Protein AF-A0A8J8AVB0-F1 (afdb_monomer_lite)

Foldseek 3Di:
DYDDDDDDDDDDDDDDDDDDDDDDDDDDPVVVVVVVVVVVVVVVVVVVVVVVVVVVVVVVVVVVVVVVVVVVVVVVVVVVVVVVVVVVVVVVVVVVVVVCLVQLLSQLVVLVVPDDDDQAWAKDFPAGDSQATEIEITGQDCVSVVVSQVVSCVRRVHGYRYNYQHAAPLCRLVRVLCSVQPDDDDQAWEWAWPDPVLEAEFQGKTKTKIDSLPPFDKWKWKQKSNQWIDTQVVQWAADPVRMIMGMDTHHDDPPDAKIKIKMKIKTKNDDLVVSVVDDGGDGSVRVSVVVVVSCVVVVIRIHIYMDMGIYDD

Radius of gyration: 53.48 Å; chains: 1; bounding box: 188×64×93 Å

pLDDT: mean 80.86, std 20.16, range [29.39, 98.5]

Sequence (313 aa):
AEAAAKQAADEAAAKQAADEAAEQPAAEAAAKQAADEAAAKQAADEAAAKQAAEAAAKQAADDAAAKQAADEAAAKQAAEAAARQAADEAAAKQAAEDAAKADPVARQKSFLAGFVAPECVHIHLLAAKPEGFVLDGFANAPLPLKALAKEWRVQTDAKPDVVARLVNQEQCPVLDFMNHHVTAGAQVVKVILSNQDEVVKSGGTVSGIVEGLQGRFLTLFLVSGGGGATNLQPLVVMGADGSASFSLTVSLAKDAPPAPQLLLALATSERIARLDEVPNGVTAKSLIPFIESQTAVSDSELDTGLGYFRLEN

Secondary structure (DSSP, 8-state):
--------------------------SHHHHHHHHHHHHHHHHHHHHHHHHHHHHHHHHHHHHHHHHHHHHHHHHHHHHHHHHHHHHHHHHHHHHHHHHHHH-HHHHHHHHHHT--PPTTEEEEEEE--TT--EEEEEESSHHHHHHHHHHHHHHHSS--EEEEEEPPGGGHHHHHHHHHS---STT--EEEES-TT-EEETTEEEEEEEE--TTPEEEEEEE-TTSEEEE-GGGEEE-TTS-EEEEEEE-PPTTPPPEEEEEEEEEESS--HHHHTPPTTEEHHHHHHHHHHHHHHHT--EEEEEEEEEEE-

Structure (mmCIF, N/CA/C/O backbone):
data_AF-A0A8J8AVB0-F1
#
_entry.id   AF-A0A8J8AVB0-F1
#
loop_
_atom_site.group_PDB
_atom_site.id
_atom_site.type_symbol
_atom_site.label_atom_id
_atom_site.label_alt_id
_atom_site.label_comp_id
_atom_site.label_asym_id
_atom_site.label_entity_id
_atom_site.label_seq_id
_atom_site.pdbx_PDB_ins_code
_atom_site.Cartn_x
_atom_site.Cartn_y
_atom_site.Cartn_z
_atom_site.occupancy
_atom_site.B_iso_or_equiv
_atom_site.auth_seq_id
_atom_site.auth_comp_id
_atom_site.auth_asym_id
_atom_site.auth_atom_id
_atom_site.pdbx_PDB_model_num
ATOM 1 N N . ALA A 1 1 ? -160.769 -40.551 69.621 1.00 34.69 1 ALA A N 1
ATOM 2 C CA . ALA A 1 1 ? -161.020 -40.356 68.185 1.00 34.69 1 ALA A CA 1
ATOM 3 C C . ALA A 1 1 ? -159.672 -40.437 67.472 1.00 34.69 1 ALA A C 1
ATOM 5 O O . ALA A 1 1 ? -158.756 -39.758 67.914 1.00 34.69 1 ALA A O 1
ATOM 6 N N . GLU A 1 2 ? -159.399 -41.416 66.608 1.00 30.39 2 GLU A N 1
ATOM 7 C CA . GLU A 1 2 ? -160.096 -41.754 65.344 1.00 30.39 2 GLU A CA 1
ATOM 8 C C . GLU A 1 2 ? -159.757 -40.760 64.216 1.00 30.39 2 GLU A C 1
ATOM 10 O O . GLU A 1 2 ? -159.862 -39.560 64.439 1.00 30.39 2 GLU A O 1
ATOM 15 N N . ALA A 1 3 ? -159.356 -41.191 63.011 1.00 31.31 3 ALA A N 1
ATOM 16 C CA . ALA A 1 3 ? -159.147 -42.569 62.527 1.00 31.31 3 ALA A CA 1
ATOM 17 C C . ALA A 1 3 ? -158.097 -42.664 61.388 1.00 31.31 3 ALA A C 1
ATOM 19 O O . ALA A 1 3 ? -157.399 -41.704 61.083 1.00 31.31 3 ALA A O 1
ATOM 20 N N . ALA A 1 4 ? -157.998 -43.877 60.826 1.00 36.50 4 ALA A N 1
ATOM 21 C CA . ALA A 1 4 ? -157.197 -44.377 59.696 1.00 36.50 4 ALA A CA 1
ATOM 22 C C . ALA A 1 4 ? -157.186 -43.484 58.413 1.00 36.50 4 ALA A C 1
ATOM 24 O O . ALA A 1 4 ? -157.938 -42.524 58.323 1.00 36.50 4 ALA A O 1
ATOM 25 N N . ALA A 1 5 ? -156.407 -43.752 57.350 1.00 36.22 5 ALA A N 1
ATOM 26 C CA . ALA A 1 5 ? -155.789 -45.009 56.891 1.00 36.22 5 ALA A CA 1
ATOM 27 C C . ALA A 1 5 ? -154.551 -44.726 55.981 1.00 36.22 5 ALA A C 1
ATOM 29 O O . ALA A 1 5 ? -154.514 -43.701 55.315 1.00 36.22 5 ALA A O 1
ATOM 30 N N . LYS A 1 6 ? -153.454 -45.504 56.037 1.00 37.59 6 LYS A N 1
ATOM 31 C CA . LYS A 1 6 ? -153.159 -46.730 55.245 1.00 37.59 6 LYS A CA 1
ATOM 32 C C . LYS A 1 6 ? -152.428 -46.495 53.894 1.00 37.59 6 LYS A C 1
ATOM 34 O O . LYS A 1 6 ? -153.090 -46.195 52.915 1.00 37.59 6 LYS A O 1
ATOM 39 N N . GLN A 1 7 ? -151.110 -46.789 53.900 1.00 36.47 7 GLN A N 1
ATOM 40 C CA . GLN A 1 7 ? -150.309 -47.619 52.947 1.00 36.47 7 GLN A CA 1
ATOM 41 C C . GLN A 1 7 ? -150.310 -47.301 51.429 1.00 36.47 7 GLN A C 1
ATOM 43 O O . GLN A 1 7 ? -151.329 -46.909 50.885 1.00 36.47 7 GLN A O 1
ATOM 48 N N . ALA A 1 8 ? -149.271 -47.594 50.629 1.00 34.19 8 ALA A N 1
ATOM 49 C CA . ALA A 1 8 ? -147.835 -47.946 50.788 1.00 34.19 8 ALA A CA 1
ATOM 50 C C . ALA A 1 8 ? -147.197 -47.851 49.355 1.00 34.19 8 ALA A C 1
ATOM 52 O O . ALA A 1 8 ? -147.934 -47.559 48.415 1.00 34.19 8 ALA A O 1
ATOM 53 N N . ALA A 1 9 ? -145.904 -48.051 49.061 1.00 29.39 9 ALA A N 1
ATOM 54 C CA . ALA A 1 9 ? -144.784 -48.648 49.797 1.00 29.39 9 ALA A CA 1
ATOM 55 C C . ALA A 1 9 ? -143.417 -48.117 49.281 1.00 29.39 9 ALA A C 1
ATOM 57 O O . ALA A 1 9 ? -143.349 -47.721 48.123 1.00 29.39 9 ALA A O 1
ATOM 58 N N . ASP A 1 10 ? -142.395 -48.158 50.150 1.00 32.62 10 ASP A N 1
ATOM 59 C CA . ASP A 1 10 ? -140.974 -48.547 49.949 1.00 32.62 10 ASP A CA 1
ATOM 60 C C . ASP A 1 10 ? -140.126 -47.982 48.762 1.00 32.62 10 ASP A C 1
ATOM 62 O O . ASP A 1 10 ? -140.595 -47.843 47.640 1.00 32.62 10 ASP A O 1
ATOM 66 N N . GLU A 1 11 ? -138.826 -47.664 48.904 1.00 30.08 11 GLU A N 1
ATOM 67 C CA . GLU A 1 11 ? -137.921 -47.760 50.070 1.00 30.08 11 GLU A CA 1
ATOM 68 C C . GLU A 1 11 ? -136.774 -46.705 50.061 1.00 30.08 11 GLU A C 1
ATOM 70 O O . GLU A 1 11 ? -136.703 -45.816 49.214 1.00 30.08 11 GLU A O 1
ATOM 75 N N . ALA A 1 12 ? -135.890 -46.810 51.059 1.00 34.62 12 ALA A N 1
ATOM 76 C CA . ALA A 1 12 ? -134.674 -46.040 51.359 1.00 34.62 12 ALA A CA 1
ATOM 77 C C . ALA A 1 12 ? -133.628 -45.909 50.212 1.00 34.62 12 ALA A C 1
ATOM 79 O O . ALA A 1 12 ? -133.562 -46.762 49.337 1.00 34.62 12 ALA A O 1
ATOM 80 N N . ALA A 1 13 ? -132.679 -44.950 50.205 1.00 39.50 13 ALA A N 1
ATOM 81 C CA . ALA A 1 13 ? -132.483 -43.702 50.975 1.00 39.50 13 ALA A CA 1
ATOM 82 C C . ALA A 1 13 ? -131.281 -42.879 50.411 1.00 39.50 13 ALA A C 1
ATOM 84 O O . ALA A 1 13 ? -130.606 -43.304 49.482 1.00 39.50 13 ALA A O 1
ATOM 85 N N . ALA A 1 14 ? -130.961 -41.763 51.089 1.00 39.81 14 ALA A N 1
ATOM 86 C CA . ALA A 1 14 ? -129.652 -41.082 51.157 1.00 39.81 14 ALA A CA 1
ATOM 87 C C . ALA A 1 14 ? -129.242 -40.029 50.085 1.00 39.81 14 ALA A C 1
ATOM 89 O O . ALA A 1 14 ? -128.495 -40.304 49.159 1.00 39.81 14 ALA A O 1
ATOM 90 N N . LYS A 1 15 ? -129.511 -38.762 50.455 1.00 44.06 15 LYS A N 1
ATOM 91 C CA . LYS A 1 15 ? -128.517 -37.667 50.612 1.00 44.06 15 LYS A CA 1
ATOM 92 C C . LYS A 1 15 ? -127.963 -36.903 49.374 1.00 44.06 15 LYS A C 1
ATOM 94 O O . LYS A 1 15 ? -127.194 -37.428 48.587 1.00 44.06 15 LYS A O 1
ATOM 99 N N . GLN A 1 16 ? -128.127 -35.572 49.470 1.00 43.00 16 GLN A N 1
ATOM 100 C CA . GLN A 1 16 ? -127.225 -34.480 49.029 1.00 43.00 16 GLN A CA 1
ATOM 101 C C . GLN A 1 16 ? -127.220 -33.942 47.573 1.00 43.00 16 GLN A C 1
ATOM 103 O O . GLN A 1 16 ? -126.924 -34.658 46.630 1.00 43.00 16 GLN A O 1
ATOM 108 N N . ALA A 1 17 ? -127.283 -32.597 47.526 1.00 38.88 17 ALA A N 1
ATOM 109 C CA . ALA A 1 17 ? -126.542 -31.662 46.654 1.00 38.88 17 ALA A CA 1
ATOM 110 C C . ALA A 1 17 ? -127.047 -31.324 45.229 1.00 38.88 17 ALA A C 1
ATOM 112 O O . ALA A 1 17 ? -127.867 -32.030 44.658 1.00 38.88 17 ALA A O 1
ATOM 113 N N . ALA A 1 18 ? -126.440 -30.234 44.718 1.00 37.06 18 ALA A N 1
ATOM 114 C CA . ALA A 1 18 ? -126.284 -29.795 43.320 1.00 37.06 18 ALA A CA 1
ATOM 115 C C . ALA A 1 18 ? -127.358 -28.868 42.680 1.00 37.06 18 ALA A C 1
ATOM 117 O O . ALA A 1 18 ? -128.532 -29.213 42.617 1.00 37.06 18 ALA A O 1
ATOM 118 N N . ASP A 1 19 ? -126.864 -27.712 42.197 1.00 40.31 19 ASP A N 1
ATOM 119 C CA . ASP A 1 19 ? -126.916 -27.220 40.799 1.00 40.31 19 ASP A CA 1
ATOM 120 C C . ASP A 1 19 ? -128.252 -26.809 40.127 1.00 40.31 19 ASP A C 1
ATOM 122 O O . ASP A 1 19 ? -129.322 -27.292 40.479 1.00 40.31 19 ASP A O 1
ATOM 126 N N . GLU A 1 20 ? -128.282 -25.958 39.084 1.00 39.16 20 GLU A N 1
ATOM 127 C CA . GLU A 1 20 ? -127.476 -24.768 38.689 1.00 39.16 20 GLU A CA 1
ATOM 128 C C . GLU A 1 20 ? -128.196 -24.069 37.489 1.00 39.16 20 GLU A C 1
ATOM 130 O O . GLU A 1 20 ? -129.311 -24.462 37.147 1.00 39.16 20 GLU A O 1
ATOM 135 N N . ALA A 1 21 ? -127.523 -23.122 36.802 1.00 38.50 21 ALA A N 1
ATOM 136 C CA . ALA A 1 21 ? -127.768 -22.677 35.413 1.00 38.50 21 ALA A CA 1
ATOM 137 C C . ALA A 1 21 ? -129.101 -21.940 35.101 1.00 38.50 21 ALA A C 1
ATOM 139 O O . ALA A 1 21 ? -130.065 -22.000 35.854 1.00 38.50 21 ALA A O 1
ATOM 140 N N . ALA A 1 22 ? -129.287 -21.248 33.967 1.00 40.97 22 ALA A N 1
ATOM 141 C CA . ALA A 1 22 ? -128.459 -20.370 33.109 1.00 40.97 22 ALA A CA 1
ATOM 142 C C . ALA A 1 22 ? -129.476 -19.608 32.186 1.00 40.97 22 ALA A C 1
ATOM 144 O O . ALA A 1 22 ? -130.676 -19.838 32.311 1.00 40.97 22 ALA A O 1
ATOM 145 N N . GLU A 1 23 ? -129.182 -18.666 31.282 1.00 46.09 23 GLU A N 1
ATOM 146 C CA . GLU A 1 23 ? -127.995 -18.377 30.470 1.00 46.09 23 GLU A CA 1
ATOM 147 C C . GLU A 1 23 ? -128.042 -16.905 29.970 1.00 46.09 23 GLU A C 1
ATOM 149 O O . GLU A 1 23 ? -129.126 -16.436 29.642 1.00 46.09 23 GLU A O 1
ATOM 154 N N . GLN A 1 24 ? -126.871 -16.242 29.876 1.00 42.56 24 GLN A N 1
ATOM 155 C CA . GLN A 1 24 ? -126.342 -15.491 28.702 1.00 42.56 24 GLN A CA 1
ATOM 156 C C . GLN A 1 24 ? -127.192 -14.422 27.940 1.00 42.56 24 GLN A C 1
ATOM 158 O O . GLN A 1 24 ? -128.370 -14.226 28.218 1.00 42.56 24 GLN A O 1
ATOM 163 N N . PRO A 1 25 ? -126.641 -13.713 26.917 1.00 49.00 25 PRO A N 1
ATOM 164 C CA . PRO A 1 25 ? -125.238 -13.471 26.513 1.00 49.00 25 PRO A CA 1
ATOM 165 C C . PRO A 1 25 ? -124.889 -11.957 26.740 1.00 49.00 25 PRO A C 1
ATOM 167 O O . PRO A 1 25 ? -125.486 -11.342 27.615 1.00 49.00 25 PRO A O 1
ATOM 170 N N . ALA A 1 26 ? -123.967 -11.218 26.093 1.00 39.59 26 ALA A N 1
ATOM 171 C CA . ALA A 1 26 ? -122.993 -11.493 25.022 1.00 39.59 26 ALA A CA 1
ATOM 172 C C . ALA A 1 26 ? -121.717 -10.610 25.098 1.00 39.59 26 ALA A C 1
ATOM 174 O O . ALA A 1 26 ? -120.611 -11.120 25.238 1.00 39.59 26 ALA A O 1
ATOM 175 N N . ALA A 1 27 ? -121.856 -9.292 24.887 1.00 39.56 27 ALA A N 1
ATOM 176 C CA . ALA A 1 27 ? -120.908 -8.572 24.021 1.00 39.56 27 ALA A CA 1
ATOM 177 C C . ALA A 1 27 ? -119.749 -7.823 24.708 1.00 39.56 27 ALA A C 1
A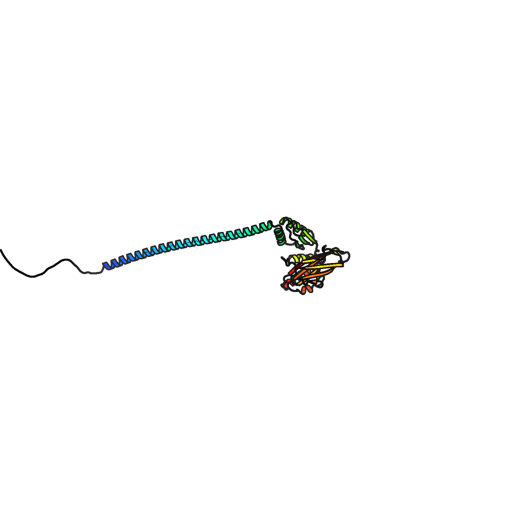TOM 179 O O . ALA A 1 27 ? -118.674 -7.702 24.126 1.00 39.56 27 ALA A O 1
ATOM 180 N N . GLU A 1 28 ? -119.954 -7.276 25.908 1.00 38.41 28 GLU A N 1
ATOM 181 C CA . GLU A 1 28 ? -119.088 -6.195 26.417 1.00 38.41 28 GLU A CA 1
ATOM 182 C C . GLU A 1 28 ? -117.882 -6.689 27.241 1.00 38.41 28 GLU A 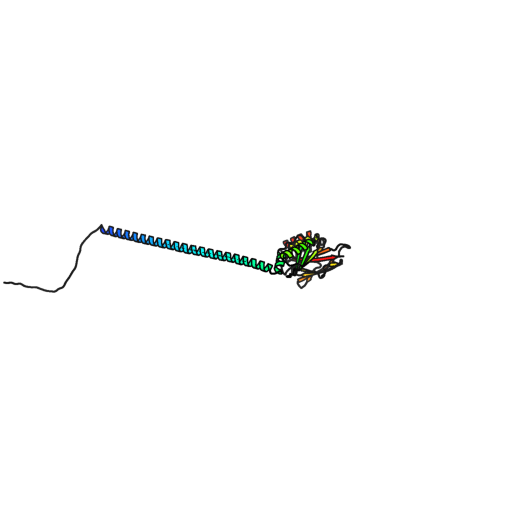C 1
ATOM 184 O O . GLU A 1 28 ? -116.831 -6.049 27.262 1.00 38.41 28 GLU A O 1
ATOM 189 N N . ALA A 1 29 ? -117.983 -7.869 27.863 1.00 41.53 29 ALA A N 1
ATOM 190 C CA . ALA A 1 29 ? -116.909 -8.437 28.686 1.00 41.53 29 ALA A CA 1
ATOM 191 C C . ALA A 1 29 ? -115.710 -8.940 27.856 1.00 41.53 29 ALA A C 1
ATOM 193 O O . ALA A 1 29 ? -114.557 -8.697 28.219 1.00 41.53 29 ALA A O 1
ATOM 194 N N . ALA A 1 30 ? -115.974 -9.594 26.718 1.00 42.69 30 ALA A N 1
ATOM 195 C CA . ALA A 1 30 ? -114.939 -10.188 25.868 1.00 42.69 30 ALA A CA 1
ATOM 196 C C . ALA A 1 30 ? -113.994 -9.135 25.262 1.00 42.69 30 ALA A C 1
ATOM 198 O O . ALA A 1 30 ? -112.783 -9.346 25.205 1.00 42.69 30 ALA A O 1
ATOM 199 N N . ALA A 1 31 ? -114.532 -7.975 24.867 1.00 44.09 31 ALA A N 1
ATOM 200 C CA . ALA A 1 31 ? -113.738 -6.871 24.333 1.00 44.09 31 ALA A CA 1
ATOM 201 C C . ALA A 1 31 ? -112.760 -6.299 25.371 1.00 44.09 31 ALA A C 1
ATOM 203 O O . ALA A 1 31 ? -111.648 -5.908 25.017 1.00 44.09 31 ALA A O 1
ATOM 204 N N . LYS A 1 32 ? -113.151 -6.271 26.654 1.00 44.72 32 LYS A N 1
ATOM 205 C CA . LYS A 1 32 ? -112.319 -5.694 27.710 1.00 44.72 32 LYS A CA 1
ATOM 206 C C . LYS A 1 32 ? -111.203 -6.635 28.166 1.00 44.72 32 LYS A C 1
ATOM 208 O O . LYS A 1 32 ? -110.062 -6.197 28.229 1.00 44.72 32 LYS A O 1
ATOM 213 N N . GLN A 1 33 ? -111.488 -7.922 28.394 1.00 44.19 33 GLN A N 1
ATOM 214 C CA . GLN A 1 33 ? -110.429 -8.883 28.743 1.00 44.19 33 GLN A CA 1
ATOM 215 C C . GLN A 1 33 ? -109.391 -9.043 27.625 1.00 44.19 33 GLN A C 1
ATOM 217 O O . GLN A 1 33 ? -108.200 -9.046 27.919 1.00 44.19 33 GLN A O 1
ATOM 222 N N . ALA A 1 34 ? -109.808 -9.078 26.354 1.00 44.56 34 ALA A N 1
ATOM 223 C CA . ALA A 1 34 ? -108.866 -9.127 25.234 1.00 44.56 34 ALA A CA 1
ATOM 224 C C . ALA A 1 34 ? -107.978 -7.869 25.140 1.00 44.56 34 ALA A C 1
ATOM 226 O O . ALA A 1 34 ? -106.814 -7.971 24.756 1.00 44.56 34 ALA A O 1
ATOM 227 N N . ALA A 1 35 ? -108.500 -6.691 25.506 1.00 44.69 35 ALA A N 1
ATOM 228 C CA . ALA A 1 35 ? -107.731 -5.449 25.535 1.00 44.69 35 ALA A CA 1
ATOM 229 C C . ALA A 1 35 ? -106.763 -5.382 26.730 1.00 44.69 35 ALA A C 1
ATOM 231 O O . ALA A 1 35 ? -105.592 -5.060 26.536 1.00 44.69 35 ALA A O 1
ATOM 232 N N . ASP A 1 36 ? -107.220 -5.724 27.940 1.00 46.25 36 ASP A N 1
ATOM 233 C CA . ASP A 1 36 ? -106.385 -5.727 29.148 1.00 46.25 36 ASP A CA 1
ATOM 234 C C . ASP A 1 36 ? -105.273 -6.798 29.064 1.00 46.25 36 ASP A C 1
ATOM 236 O O . ASP A 1 36 ? -104.133 -6.523 29.436 1.00 46.25 36 ASP A O 1
ATOM 240 N N . GLU A 1 37 ? -105.543 -7.986 28.505 1.00 44.09 37 GLU A N 1
ATOM 241 C CA . GLU A 1 37 ? -104.527 -9.035 28.307 1.00 44.09 37 GLU A CA 1
ATOM 242 C C . GLU A 1 37 ? -103.527 -8.678 27.192 1.00 44.09 37 GLU A C 1
ATOM 244 O O . GLU A 1 37 ? -102.322 -8.883 27.357 1.00 44.09 37 GLU A O 1
ATOM 249 N N . ALA A 1 38 ? -103.978 -8.069 26.087 1.00 45.75 38 ALA A N 1
ATOM 250 C CA . ALA A 1 38 ? -103.080 -7.575 25.040 1.00 45.75 38 ALA A CA 1
ATOM 251 C C . ALA A 1 38 ? -102.189 -6.420 25.532 1.00 45.75 38 ALA A C 1
ATOM 253 O O . ALA A 1 38 ? -100.994 -6.407 25.235 1.00 45.75 38 ALA A O 1
ATOM 254 N N . ALA A 1 39 ? -102.736 -5.487 26.318 1.00 47.41 39 ALA A N 1
ATOM 255 C CA . ALA A 1 39 ? -101.982 -4.387 26.914 1.00 47.41 39 ALA A CA 1
ATOM 256 C C . ALA A 1 39 ? -100.985 -4.883 27.973 1.00 47.41 39 ALA A C 1
ATOM 258 O O . ALA A 1 39 ? -99.829 -4.461 27.968 1.00 47.41 39 ALA A O 1
ATOM 259 N N . ALA A 1 40 ? -101.386 -5.826 28.835 1.00 50.75 40 ALA A N 1
ATOM 260 C CA . ALA A 1 40 ? -100.487 -6.461 29.796 1.00 50.75 40 ALA A CA 1
ATOM 261 C C . ALA A 1 40 ? -99.351 -7.220 29.096 1.00 50.75 40 ALA A C 1
ATOM 263 O O . ALA A 1 40 ? -98.200 -7.134 29.526 1.00 50.75 40 ALA A O 1
ATOM 264 N N . LYS A 1 41 ? -99.646 -7.911 27.987 1.00 49.69 41 LYS A N 1
ATOM 265 C CA . LYS A 1 41 ? -98.629 -8.610 27.200 1.00 49.69 41 LYS A CA 1
ATOM 266 C C . LYS A 1 41 ? -97.685 -7.648 26.478 1.00 49.69 41 LYS A C 1
ATOM 268 O O . LYS A 1 41 ? -96.481 -7.844 26.569 1.00 49.69 41 LYS A O 1
ATOM 273 N N . GLN A 1 42 ? -98.184 -6.581 25.848 1.00 50.38 42 GLN A N 1
ATOM 274 C CA . GLN A 1 42 ? -97.316 -5.552 25.258 1.00 50.38 42 GLN A CA 1
ATOM 275 C C . GLN A 1 42 ? -96.437 -4.868 26.311 1.00 50.38 42 GLN A C 1
ATOM 277 O O . GLN A 1 42 ? -95.249 -4.694 26.065 1.00 50.38 42 GLN A O 1
ATOM 282 N N . ALA A 1 43 ? -96.968 -4.549 27.494 1.00 50.88 43 ALA A N 1
ATOM 283 C CA . ALA A 1 43 ? -96.176 -3.975 28.583 1.00 50.88 43 ALA A CA 1
ATOM 284 C C . ALA A 1 43 ? -95.108 -4.952 29.115 1.00 50.88 43 ALA A C 1
ATOM 286 O O . ALA A 1 43 ? -94.009 -4.525 29.467 1.00 50.88 43 ALA A O 1
ATOM 287 N N . ALA A 1 44 ? -95.398 -6.257 29.148 1.00 50.97 44 ALA A N 1
ATOM 288 C CA . ALA A 1 44 ? -94.431 -7.289 29.518 1.00 50.97 44 ALA A CA 1
ATOM 289 C C . ALA A 1 44 ? -93.350 -7.492 28.442 1.00 50.97 44 ALA A C 1
ATOM 291 O O . ALA A 1 44 ? -92.167 -7.528 28.778 1.00 50.97 44 ALA A O 1
ATOM 292 N N . ASP A 1 45 ? -93.732 -7.567 27.163 1.00 53.19 45 ASP A N 1
ATOM 293 C CA . ASP A 1 45 ? -92.807 -7.696 26.031 1.00 53.19 45 ASP A CA 1
ATOM 294 C C . ASP A 1 45 ? -91.934 -6.431 25.876 1.00 53.19 45 ASP A C 1
ATOM 296 O O . ASP A 1 45 ? -90.734 -6.544 25.630 1.00 53.19 45 ASP A O 1
ATOM 300 N N . GLU A 1 46 ? -92.475 -5.226 26.098 1.00 53.19 46 GLU A N 1
ATOM 301 C CA . GLU A 1 46 ? -91.716 -3.964 26.084 1.00 53.19 46 GLU A CA 1
ATOM 302 C C . GLU A 1 46 ? -90.767 -3.852 27.290 1.00 53.19 46 GLU A C 1
ATOM 304 O O . GLU A 1 46 ? -89.609 -3.460 27.128 1.00 53.19 46 GLU A O 1
ATOM 309 N N . ALA A 1 47 ? -91.195 -4.262 28.490 1.00 53.19 47 ALA A N 1
ATOM 310 C CA . ALA A 1 47 ? -90.319 -4.323 29.662 1.00 53.19 47 ALA A CA 1
ATOM 311 C C . ALA A 1 47 ? -89.189 -5.354 29.487 1.00 53.19 47 ALA A C 1
ATOM 313 O O . ALA A 1 47 ? -88.037 -5.061 29.817 1.00 53.19 47 ALA A O 1
ATOM 314 N N . ALA A 1 48 ? -89.489 -6.529 28.926 1.00 53.72 48 ALA A N 1
ATOM 315 C CA . ALA A 1 48 ? -88.503 -7.562 28.621 1.00 53.72 48 ALA A CA 1
ATOM 316 C C . ALA A 1 48 ? -87.526 -7.110 27.524 1.00 53.72 48 ALA A C 1
ATOM 318 O O . ALA A 1 48 ? -86.316 -7.263 27.685 1.00 53.72 48 ALA A O 1
ATOM 319 N N . ALA A 1 49 ? -88.020 -6.486 26.449 1.00 56.81 49 ALA A N 1
ATOM 320 C CA . ALA A 1 49 ? -87.187 -5.913 25.394 1.00 56.81 49 ALA A CA 1
ATOM 321 C C . ALA A 1 49 ? -86.277 -4.797 25.928 1.00 56.81 49 ALA A C 1
ATOM 323 O O . ALA A 1 49 ? -85.105 -4.733 25.558 1.00 56.81 49 ALA A O 1
ATOM 324 N N . LYS A 1 50 ? -86.775 -3.954 26.840 1.00 56.78 50 LYS A N 1
ATOM 325 C CA . LYS A 1 50 ? -85.985 -2.892 27.471 1.00 56.78 50 LYS A CA 1
ATOM 326 C C . LYS A 1 50 ? -84.898 -3.447 28.394 1.00 56.78 50 LYS A C 1
ATOM 328 O O . LYS A 1 50 ? -83.754 -3.023 28.276 1.00 56.78 50 LYS A O 1
ATOM 333 N N . GLN A 1 51 ? -85.208 -4.441 29.230 1.00 57.53 51 GLN A N 1
ATOM 334 C CA . GLN A 1 51 ? -84.197 -5.115 30.056 1.00 57.53 51 GLN A CA 1
ATOM 335 C C . GLN A 1 51 ? -83.165 -5.874 29.209 1.00 57.53 51 GLN A C 1
ATOM 337 O O . GLN A 1 51 ? -81.977 -5.826 29.517 1.00 57.53 51 GLN A O 1
ATOM 342 N N . ALA A 1 52 ? -83.583 -6.519 28.115 1.00 56.56 52 ALA A N 1
ATOM 343 C CA . ALA A 1 52 ? -82.669 -7.159 27.170 1.00 56.56 52 ALA A CA 1
ATOM 344 C C . ALA A 1 52 ? -81.761 -6.135 26.465 1.00 56.56 52 ALA A C 1
ATOM 346 O O . ALA A 1 52 ? -80.568 -6.388 26.304 1.00 56.56 52 ALA A O 1
ATOM 347 N N . ALA A 1 53 ? -82.292 -4.964 26.099 1.00 57.75 53 ALA A N 1
ATOM 348 C CA . ALA A 1 53 ? -81.519 -3.874 25.511 1.00 57.75 53 ALA A CA 1
ATOM 349 C C . ALA A 1 53 ? -80.526 -3.253 26.509 1.00 57.75 53 ALA A C 1
ATOM 351 O O . ALA A 1 53 ? -79.374 -3.032 26.143 1.00 57.75 53 ALA A O 1
ATOM 352 N N . GLU A 1 54 ? -80.918 -3.019 27.766 1.00 58.25 54 GLU A N 1
ATOM 353 C CA . GLU A 1 54 ? -80.008 -2.528 28.814 1.00 58.25 54 GLU A CA 1
ATOM 354 C C . GLU A 1 54 ? -78.922 -3.560 29.158 1.00 58.25 54 GLU A C 1
ATOM 356 O O . GLU A 1 54 ? -77.755 -3.194 29.300 1.00 58.25 54 GLU A O 1
ATOM 361 N N . ALA A 1 55 ? -79.262 -4.853 29.218 1.00 56.16 55 ALA A N 1
ATOM 362 C CA . ALA A 1 55 ? -78.292 -5.928 29.421 1.00 56.16 55 ALA A CA 1
ATOM 363 C C . ALA A 1 55 ? -77.293 -6.032 28.255 1.00 56.16 55 ALA A C 1
ATOM 365 O O . ALA A 1 55 ? -76.085 -6.068 28.490 1.00 56.16 55 ALA A O 1
ATOM 366 N N . ALA A 1 56 ? -77.773 -6.012 27.007 1.00 57.84 56 ALA A N 1
ATOM 367 C CA . ALA A 1 56 ? -76.924 -6.055 25.818 1.00 57.84 56 ALA A CA 1
ATOM 368 C C . ALA A 1 56 ? -76.042 -4.803 25.684 1.00 57.84 56 ALA A C 1
ATOM 370 O O . ALA A 1 56 ? -74.858 -4.921 25.376 1.00 57.84 56 ALA A O 1
ATOM 371 N N . ALA A 1 57 ? -76.582 -3.611 25.961 1.00 59.25 57 ALA A N 1
ATOM 372 C CA . ALA A 1 57 ? -75.822 -2.363 25.946 1.00 59.25 57 ALA A CA 1
ATOM 373 C C . ALA A 1 57 ? -74.733 -2.344 27.027 1.00 59.25 57 ALA A C 1
ATOM 375 O O . ALA A 1 57 ? -73.610 -1.920 26.755 1.00 59.25 57 ALA A O 1
ATOM 376 N N . LYS A 1 58 ? -75.035 -2.846 28.233 1.00 63.72 58 LYS A N 1
ATOM 377 C CA . LYS A 1 58 ? -74.040 -2.972 29.299 1.00 63.72 58 LYS A CA 1
ATOM 378 C C . LYS A 1 58 ? -72.954 -3.986 28.937 1.00 63.72 58 LYS A C 1
ATOM 380 O O . LYS A 1 58 ? -71.780 -3.655 29.037 1.00 63.72 58 LYS A O 1
ATOM 385 N N . GLN A 1 59 ? -73.324 -5.178 28.471 1.00 61.88 59 GLN A N 1
ATOM 386 C CA . GLN A 1 59 ? -72.349 -6.209 28.114 1.00 61.88 59 GLN A CA 1
ATOM 387 C C . GLN A 1 59 ? -71.452 -5.771 26.944 1.00 61.88 59 GLN A C 1
ATOM 389 O O . GLN A 1 59 ? -70.247 -5.990 26.992 1.00 61.88 59 GLN A O 1
ATOM 394 N N . ALA A 1 60 ? -71.996 -5.059 25.950 1.00 60.47 60 ALA A N 1
ATOM 395 C CA . ALA A 1 60 ? -71.201 -4.462 24.877 1.00 60.47 60 ALA A CA 1
ATOM 396 C C . ALA A 1 60 ? -70.244 -3.358 25.372 1.00 60.47 60 ALA A C 1
ATOM 398 O O . ALA A 1 60 ? -69.160 -3.202 24.813 1.00 60.47 60 ALA A O 1
ATOM 399 N N . ALA A 1 61 ? -70.614 -2.602 26.413 1.00 61.31 61 ALA A N 1
ATOM 400 C CA . ALA A 1 61 ? -69.731 -1.621 27.043 1.00 61.31 61 ALA A CA 1
ATOM 401 C C . ALA A 1 61 ? -68.625 -2.286 27.884 1.00 61.31 61 ALA A C 1
ATOM 403 O O . ALA A 1 61 ? -67.470 -1.869 27.798 1.00 61.31 61 ALA A O 1
ATOM 404 N N . ASP A 1 62 ? -68.957 -3.338 28.639 1.00 66.81 62 ASP A N 1
ATOM 405 C CA . ASP A 1 62 ? -67.999 -4.119 29.431 1.00 66.81 62 ASP A CA 1
ATOM 406 C C . ASP A 1 62 ? -66.985 -4.847 28.512 1.00 66.81 62 ASP A C 1
ATOM 408 O O . ASP A 1 62 ? -65.778 -4.754 28.744 1.00 66.81 62 ASP A O 1
ATOM 412 N N . ASP A 1 63 ? -67.430 -5.474 27.411 1.00 67.00 63 ASP A N 1
ATOM 413 C CA . ASP A 1 63 ? -66.552 -6.094 26.398 1.00 67.00 63 ASP A CA 1
ATOM 414 C C . ASP A 1 63 ? -65.678 -5.057 25.666 1.00 67.00 63 ASP A C 1
ATOM 416 O O . ASP A 1 63 ? -64.494 -5.302 25.411 1.00 67.00 63 ASP A O 1
ATOM 420 N N . ALA A 1 64 ? -66.222 -3.877 25.342 1.00 62.19 64 ALA A N 1
ATOM 421 C CA . ALA A 1 64 ? -65.453 -2.797 24.723 1.00 62.19 64 ALA A CA 1
ATOM 422 C C . ALA A 1 64 ? -64.354 -2.268 25.660 1.00 62.19 64 ALA A C 1
ATOM 424 O O . ALA A 1 64 ? -63.214 -2.095 25.225 1.00 62.19 64 ALA A O 1
ATOM 425 N N . ALA A 1 65 ? -64.665 -2.073 26.945 1.00 64.19 65 ALA A N 1
ATOM 426 C CA . ALA A 1 65 ? -63.695 -1.660 27.956 1.00 64.19 65 ALA A CA 1
ATOM 427 C C . ALA A 1 65 ? -62.620 -2.736 28.193 1.00 64.19 65 ALA A C 1
ATOM 429 O O . ALA A 1 65 ? -61.431 -2.415 28.245 1.00 64.19 65 ALA A O 1
ATOM 430 N N . ALA A 1 66 ? -63.012 -4.013 28.269 1.00 68.56 66 ALA A N 1
ATOM 431 C CA . ALA A 1 66 ? -62.085 -5.134 28.407 1.00 68.56 66 ALA A CA 1
ATOM 432 C C . ALA A 1 66 ? -61.130 -5.240 27.208 1.00 68.56 66 ALA A C 1
ATOM 434 O O . ALA A 1 66 ? -59.923 -5.409 27.394 1.00 68.56 66 ALA A O 1
ATOM 435 N N . LYS A 1 67 ? -61.641 -5.075 25.980 1.00 71.44 67 LYS A N 1
ATOM 436 C CA . LYS A 1 67 ? -60.806 -5.048 24.776 1.00 71.44 67 LYS A CA 1
ATOM 437 C C . LYS A 1 67 ? -59.863 -3.844 24.766 1.00 71.44 67 LYS A C 1
ATOM 439 O O . LYS A 1 67 ? -58.679 -4.020 24.502 1.00 71.44 67 LYS A O 1
ATOM 444 N N . GLN A 1 68 ? -60.352 -2.646 25.082 1.00 67.94 68 GLN A N 1
ATOM 445 C CA . GLN A 1 68 ? -59.529 -1.436 25.073 1.00 67.94 68 GLN A CA 1
ATOM 446 C C . GLN A 1 68 ? -58.386 -1.516 26.100 1.00 67.94 68 GLN A C 1
ATOM 448 O O . GLN A 1 68 ? -57.256 -1.153 25.780 1.00 67.94 68 GLN A O 1
ATOM 453 N N . ALA A 1 69 ? -58.641 -2.086 27.283 1.00 64.75 69 ALA A N 1
ATOM 454 C CA . ALA A 1 69 ? -57.610 -2.369 28.281 1.00 64.75 69 ALA A CA 1
ATOM 455 C C . ALA A 1 69 ? -56.602 -3.445 27.822 1.00 64.75 69 ALA A C 1
ATOM 457 O O . ALA A 1 69 ? -55.417 -3.352 28.144 1.00 64.75 69 ALA A O 1
ATOM 458 N N . ALA A 1 70 ? -57.040 -4.452 27.058 1.00 67.62 70 ALA A N 1
ATOM 459 C CA . ALA A 1 70 ? -56.155 -5.469 26.487 1.00 67.62 70 ALA A CA 1
ATOM 460 C C . ALA A 1 70 ? -55.260 -4.904 25.367 1.00 67.62 70 ALA A C 1
ATOM 462 O O . ALA A 1 70 ? -54.056 -5.163 25.366 1.00 67.62 70 ALA A O 1
ATOM 463 N N . ASP A 1 71 ? -55.821 -4.095 24.463 1.00 73.44 71 ASP A N 1
ATOM 464 C CA . ASP A 1 71 ? -55.080 -3.413 23.395 1.00 73.44 71 ASP A CA 1
ATOM 465 C C . ASP A 1 71 ? -54.060 -2.411 23.985 1.00 73.44 71 ASP A C 1
ATOM 467 O O . ASP A 1 71 ? -52.908 -2.368 23.546 1.00 73.44 71 ASP A O 1
ATOM 471 N N . GLU A 1 72 ? -54.424 -1.661 25.035 1.00 73.00 72 GLU A N 1
ATOM 472 C CA . GLU A 1 72 ? -53.513 -0.745 25.745 1.00 73.00 72 GLU A CA 1
ATOM 473 C C . GLU A 1 72 ? -52.399 -1.494 26.502 1.00 73.00 72 GLU A C 1
ATOM 475 O O . GLU A 1 72 ? -51.229 -1.102 26.440 1.00 73.00 72 GLU A O 1
ATOM 480 N N . ALA A 1 73 ? -52.716 -2.616 27.159 1.00 69.44 73 ALA A N 1
ATOM 481 C CA . ALA A 1 73 ? -51.718 -3.465 27.810 1.00 69.44 73 ALA A CA 1
ATOM 482 C C . ALA A 1 73 ? -50.737 -4.093 26.803 1.00 69.44 73 ALA A C 1
ATOM 484 O O . ALA A 1 73 ? -49.530 -4.122 27.060 1.00 69.44 73 ALA A O 1
ATOM 485 N N . ALA A 1 74 ? -51.227 -4.549 25.646 1.00 72.38 74 ALA A N 1
ATOM 486 C CA . ALA A 1 74 ? -50.397 -5.085 24.570 1.00 72.38 74 ALA A CA 1
ATOM 487 C C . ALA A 1 74 ? -49.490 -4.005 23.957 1.00 72.38 74 ALA A C 1
ATOM 489 O O . ALA A 1 74 ? -48.291 -4.233 23.790 1.00 72.38 74 ALA A O 1
ATOM 490 N N . ALA A 1 75 ? -50.025 -2.807 23.695 1.00 74.19 75 ALA A N 1
ATOM 491 C CA . ALA A 1 75 ? -49.245 -1.667 23.215 1.00 74.19 75 ALA A CA 1
ATOM 492 C C . ALA A 1 75 ? -48.140 -1.267 24.208 1.00 74.19 75 ALA A C 1
ATOM 494 O O . ALA A 1 75 ? -47.005 -1.009 23.802 1.00 74.19 75 ALA A O 1
ATOM 495 N N . LYS A 1 76 ? -48.435 -1.282 25.515 1.00 78.12 76 LYS A N 1
ATOM 496 C CA . LYS A 1 76 ? -47.450 -0.996 26.564 1.00 78.12 76 LYS A CA 1
ATOM 497 C C . LYS A 1 76 ? -46.338 -2.047 26.625 1.00 78.12 76 LYS A C 1
ATOM 499 O O . LYS A 1 76 ? -45.169 -1.671 26.648 1.00 78.12 76 LYS A O 1
ATOM 504 N N . GLN A 1 77 ? -46.673 -3.339 26.578 1.00 74.94 77 GLN A N 1
ATOM 505 C CA . GLN A 1 77 ? -45.668 -4.411 26.541 1.00 74.94 77 GLN A CA 1
ATOM 506 C C . GLN A 1 77 ? -44.802 -4.348 25.276 1.00 74.94 77 GLN A C 1
ATOM 508 O O . GLN A 1 77 ? -43.592 -4.553 25.356 1.00 74.94 77 GLN A O 1
ATOM 513 N N . ALA A 1 78 ? -45.384 -4.013 24.120 1.00 71.88 78 ALA A N 1
ATOM 514 C CA . ALA A 1 78 ? -44.634 -3.822 22.880 1.00 71.88 78 ALA A CA 1
ATOM 515 C C . ALA A 1 78 ? -43.661 -2.631 22.977 1.00 71.88 78 ALA A C 1
ATOM 517 O O . ALA A 1 78 ? -42.514 -2.735 22.542 1.00 71.88 78 ALA A O 1
ATOM 518 N N . ALA A 1 79 ? -44.084 -1.525 23.600 1.00 74.19 79 ALA A N 1
ATOM 519 C CA . ALA A 1 79 ? -43.233 -0.364 23.849 1.00 74.19 79 ALA A CA 1
ATOM 520 C C . ALA A 1 79 ? -42.089 -0.672 24.834 1.00 74.19 79 ALA A C 1
ATOM 522 O O . ALA A 1 79 ? -40.948 -0.296 24.572 1.00 74.19 79 ALA A O 1
ATOM 523 N N . GLU A 1 80 ? -42.356 -1.395 25.928 1.00 81.31 80 GLU A N 1
ATOM 524 C CA . GLU A 1 80 ? -41.322 -1.834 26.878 1.00 81.31 80 GLU A CA 1
ATOM 525 C C . GLU A 1 80 ? -40.332 -2.820 26.233 1.00 81.31 80 GLU A C 1
ATOM 527 O O . GLU A 1 80 ? -39.126 -2.706 26.453 1.00 81.31 80 GLU A O 1
ATOM 532 N N . ALA A 1 81 ? -40.802 -3.740 25.384 1.00 74.88 81 ALA A N 1
ATOM 533 C CA . ALA A 1 81 ? -39.946 -4.664 24.639 1.00 74.88 81 ALA A CA 1
ATOM 534 C C . ALA A 1 81 ? -39.043 -3.940 23.622 1.00 74.88 81 ALA A C 1
ATOM 536 O O . ALA A 1 81 ? -37.842 -4.209 23.574 1.00 74.88 81 ALA A O 1
ATOM 537 N N . ALA A 1 82 ? -39.589 -2.988 22.858 1.00 75.88 82 ALA A N 1
ATOM 538 C CA . ALA A 1 82 ? -38.825 -2.189 21.899 1.00 75.88 82 ALA A CA 1
ATOM 539 C C . ALA A 1 82 ? -37.806 -1.266 22.592 1.00 75.88 82 ALA A C 1
ATOM 541 O O . ALA A 1 82 ? -36.650 -1.197 22.175 1.00 75.88 82 ALA A O 1
ATOM 542 N N . ALA A 1 83 ? -38.200 -0.605 23.687 1.00 77.62 83 ALA A N 1
ATOM 543 C CA . ALA A 1 83 ? -37.296 0.214 24.493 1.00 77.62 83 ALA A CA 1
ATOM 544 C C . ALA A 1 83 ? -36.158 -0.623 25.099 1.00 77.62 83 ALA A C 1
ATOM 546 O O . ALA A 1 83 ? -35.012 -0.176 25.132 1.00 77.62 83 ALA A O 1
ATOM 547 N N . ARG A 1 84 ? -36.455 -1.858 25.526 1.00 82.06 84 ARG A N 1
ATOM 548 C CA . ARG A 1 84 ? -35.451 -2.798 26.026 1.00 82.06 84 ARG A CA 1
ATOM 549 C C . ARG A 1 84 ? -34.501 -3.277 24.930 1.00 82.06 84 ARG A C 1
ATOM 551 O O . ARG A 1 84 ? -33.301 -3.224 25.154 1.00 82.06 84 ARG A O 1
ATOM 558 N N . GLN A 1 85 ? -34.990 -3.651 23.744 1.00 79.56 85 GLN A N 1
ATOM 559 C CA . GLN A 1 85 ? -34.115 -3.992 22.612 1.00 79.56 85 GLN A CA 1
ATOM 560 C C . GLN A 1 85 ? -33.191 -2.831 22.225 1.00 79.56 85 GLN A C 1
ATOM 562 O O . GLN A 1 85 ? -31.999 -3.050 22.031 1.00 79.56 85 GLN A O 1
ATOM 567 N N . ALA A 1 86 ? -33.706 -1.599 22.170 1.00 77.25 86 ALA A N 1
ATOM 568 C CA . ALA A 1 86 ? -32.890 -0.421 21.882 1.00 77.25 86 ALA A CA 1
ATOM 569 C C . ALA A 1 86 ? -31.831 -0.158 22.972 1.00 77.25 86 ALA A C 1
ATOM 571 O O . ALA A 1 86 ? -30.704 0.222 22.654 1.00 77.25 86 ALA A O 1
ATOM 572 N N . ALA A 1 87 ? -32.163 -0.392 24.246 1.00 77.94 87 ALA A N 1
ATOM 573 C CA . ALA A 1 87 ? -31.215 -0.293 25.355 1.00 77.94 87 ALA A CA 1
ATOM 574 C C . ALA A 1 87 ? -30.153 -1.407 25.324 1.00 77.94 87 ALA A C 1
ATOM 576 O O . ALA A 1 87 ? -28.975 -1.119 25.523 1.00 77.94 87 ALA A O 1
ATOM 577 N N . ASP A 1 88 ? -30.544 -2.649 25.027 1.00 81.12 88 ASP A N 1
ATOM 578 C CA . ASP A 1 88 ? -29.640 -3.797 24.910 1.00 81.12 88 ASP A CA 1
ATOM 579 C C . ASP A 1 88 ? -28.693 -3.638 23.694 1.00 81.12 88 ASP A C 1
ATOM 581 O O . ASP A 1 88 ? -27.498 -3.911 23.808 1.00 81.12 88 ASP A O 1
ATOM 585 N N . GLU A 1 89 ? -29.169 -3.118 22.552 1.00 81.75 89 GLU A N 1
ATOM 586 C CA . GLU A 1 89 ? -28.326 -2.815 21.379 1.00 81.75 89 GLU A CA 1
ATOM 587 C C . GLU A 1 89 ? -27.367 -1.638 21.642 1.00 81.75 89 GLU A C 1
ATOM 589 O O . GLU A 1 89 ? -26.188 -1.698 21.281 1.00 81.75 89 GLU A O 1
ATOM 594 N N . ALA A 1 90 ? -27.836 -0.578 22.310 1.00 78.06 90 ALA A N 1
ATOM 595 C CA . ALA A 1 90 ? -26.986 0.540 22.717 1.00 78.06 90 ALA A CA 1
ATOM 596 C C . ALA A 1 90 ? -25.912 0.100 23.727 1.00 78.06 90 ALA A C 1
ATOM 598 O O . ALA A 1 90 ? -24.748 0.476 23.589 1.00 78.06 90 ALA A O 1
ATOM 599 N N . ALA A 1 91 ? -26.270 -0.748 24.697 1.00 76.75 91 ALA A N 1
ATOM 600 C CA . ALA A 1 91 ? -25.329 -1.336 25.644 1.00 76.75 91 ALA A CA 1
ATOM 601 C C . ALA A 1 91 ? -24.316 -2.262 24.952 1.00 76.75 91 ALA A C 1
ATOM 603 O O . ALA A 1 91 ? -23.138 -2.236 25.301 1.00 76.75 91 ALA A O 1
ATOM 604 N N . ALA A 1 92 ? -24.734 -3.031 23.940 1.00 75.38 92 ALA A N 1
ATOM 605 C CA . ALA A 1 92 ? -23.835 -3.859 23.139 1.00 75.38 92 ALA A CA 1
ATOM 606 C C . ALA A 1 92 ? -22.833 -3.019 22.325 1.00 75.38 92 ALA A C 1
ATOM 608 O O . ALA A 1 92 ? -21.650 -3.362 22.293 1.00 75.38 92 ALA A O 1
ATOM 609 N N . LYS A 1 93 ? -23.264 -1.896 21.726 1.00 73.56 93 LYS A N 1
ATOM 610 C CA . LYS A 1 93 ? -22.358 -0.935 21.066 1.00 73.56 93 LYS A CA 1
ATOM 611 C C . LYS A 1 93 ? -21.378 -0.315 22.058 1.00 73.56 93 LYS A C 1
ATOM 613 O O . LYS A 1 93 ? -20.176 -0.446 21.857 1.00 73.56 93 LYS A O 1
ATOM 618 N N . GLN A 1 94 ? -21.873 0.239 23.164 1.00 74.38 94 GLN A N 1
ATOM 619 C CA . GLN A 1 94 ? -21.043 0.834 24.214 1.00 74.38 94 GLN A CA 1
ATOM 620 C C . GLN A 1 94 ? -20.007 -0.168 24.756 1.00 74.38 94 GLN A C 1
ATOM 622 O O . GLN A 1 94 ? -18.831 0.163 24.878 1.00 74.38 94 GLN A O 1
ATOM 627 N N . ALA A 1 95 ? -20.409 -1.418 25.013 1.00 68.94 95 ALA A N 1
ATOM 628 C CA . ALA A 1 95 ? -19.508 -2.477 25.463 1.00 68.94 95 ALA A CA 1
ATOM 629 C C . ALA A 1 95 ? -18.475 -2.877 24.396 1.00 68.94 95 ALA A C 1
ATOM 631 O O . ALA A 1 95 ? -17.327 -3.147 24.744 1.00 68.94 95 ALA A O 1
ATOM 632 N N . ALA A 1 96 ? -18.841 -2.887 23.110 1.00 66.56 96 ALA A N 1
ATOM 633 C CA . ALA A 1 96 ? -17.898 -3.116 22.016 1.00 66.56 96 ALA A CA 1
ATOM 634 C C . ALA A 1 96 ? -16.902 -1.952 21.864 1.00 66.56 96 ALA A C 1
ATOM 636 O O . ALA A 1 96 ? -15.715 -2.190 21.659 1.00 66.56 96 ALA A O 1
ATOM 637 N N . GLU A 1 97 ? -17.348 -0.705 22.028 1.00 66.12 97 GLU A N 1
ATOM 638 C CA . GLU A 1 97 ? -16.492 0.485 22.017 1.00 66.12 97 GLU A CA 1
ATOM 639 C C . GLU A 1 97 ? -15.555 0.534 23.231 1.00 66.12 97 GLU A C 1
ATOM 641 O O . GLU A 1 97 ? -14.385 0.880 23.087 1.00 66.12 97 GLU A O 1
ATOM 646 N N . ASP A 1 98 ? -16.023 0.167 24.425 1.00 66.12 98 ASP A N 1
ATOM 647 C CA . ASP A 1 98 ? -15.195 0.119 25.635 1.00 66.12 98 ASP A CA 1
ATOM 648 C C . ASP A 1 98 ? -14.237 -1.085 25.643 1.00 66.12 98 ASP A C 1
ATOM 650 O O . ASP A 1 98 ? -13.087 -0.944 26.061 1.00 66.12 98 ASP A O 1
ATOM 654 N N . ALA A 1 99 ? -14.631 -2.232 25.079 1.00 60.75 99 ALA A N 1
ATOM 655 C CA . ALA A 1 99 ? -13.714 -3.339 24.802 1.00 60.75 99 ALA A CA 1
ATOM 656 C C . ALA A 1 99 ? -12.666 -2.961 23.739 1.00 60.75 99 ALA A C 1
ATOM 658 O O . ALA A 1 99 ? -11.485 -3.269 23.903 1.00 60.75 99 ALA A O 1
ATOM 659 N N . ALA A 1 100 ? -13.062 -2.228 22.693 1.00 58.53 100 ALA A N 1
ATOM 660 C CA . ALA A 1 100 ? -12.138 -1.702 21.694 1.00 58.53 100 ALA A CA 1
ATOM 661 C C . ALA A 1 100 ? -11.174 -0.664 22.287 1.00 58.53 100 ALA A C 1
ATOM 663 O O . ALA A 1 100 ? -10.025 -0.629 21.867 1.00 58.53 100 ALA A O 1
ATOM 664 N N . LYS A 1 101 ? -11.585 0.139 23.281 1.00 59.84 101 LYS A N 1
ATOM 665 C CA . LYS A 1 101 ? -10.679 1.009 24.061 1.00 59.84 101 LYS A CA 1
ATOM 666 C C . LYS A 1 101 ? -9.724 0.191 24.940 1.00 59.84 101 LYS A C 1
ATOM 668 O O . LYS A 1 101 ? -8.558 0.565 25.073 1.00 59.84 101 LYS A O 1
ATOM 673 N N . ALA A 1 102 ? -10.193 -0.913 25.522 1.00 69.19 102 ALA A N 1
ATOM 674 C CA . ALA A 1 102 ? -9.398 -1.770 26.398 1.00 69.19 102 ALA A CA 1
ATOM 675 C C . ALA A 1 102 ? -8.296 -2.553 25.657 1.00 69.19 102 ALA A C 1
ATOM 677 O O . ALA A 1 102 ? -7.189 -2.654 26.182 1.00 69.19 102 ALA A O 1
ATOM 678 N N . ASP A 1 103 ? -8.553 -3.064 24.447 1.00 88.25 103 ASP A N 1
ATOM 679 C CA . ASP A 1 103 ? -7.547 -3.761 23.629 1.00 88.25 103 ASP A CA 1
ATOM 680 C C . ASP A 1 103 ? -6.675 -2.773 22.808 1.00 88.25 103 ASP A C 1
ATOM 682 O O . ASP A 1 103 ? -7.176 -2.109 21.893 1.00 88.25 103 ASP A O 1
ATOM 686 N N . PRO A 1 104 ? -5.350 -2.682 23.060 1.00 90.62 104 PRO A N 1
ATOM 687 C CA . PRO A 1 104 ? -4.447 -1.843 22.269 1.00 90.62 104 PRO A CA 1
ATOM 688 C C . PRO A 1 104 ? -4.348 -2.254 20.792 1.00 90.62 104 PRO A C 1
ATOM 690 O O . PRO A 1 104 ? -4.034 -1.416 19.945 1.00 90.62 104 PRO A O 1
ATOM 693 N N . VAL A 1 105 ? -4.598 -3.523 20.453 1.00 92.94 105 VAL A N 1
ATOM 694 C CA . VAL A 1 105 ? -4.587 -4.016 19.067 1.00 92.94 105 VAL A CA 1
ATOM 695 C C . VAL A 1 105 ? -5.878 -3.620 18.348 1.00 92.94 105 VAL A C 1
ATOM 697 O O . VAL A 1 105 ? -5.812 -3.203 17.190 1.00 92.94 105 VAL A O 1
ATOM 700 N N . ALA A 1 106 ? -7.032 -3.672 19.019 1.00 91.81 106 ALA A N 1
ATOM 701 C CA . ALA A 1 106 ? -8.296 -3.156 18.494 1.00 91.81 106 ALA A CA 1
ATOM 702 C C . ALA A 1 106 ? -8.216 -1.655 18.179 1.00 91.81 106 ALA A C 1
ATOM 704 O O . ALA A 1 106 ? -8.486 -1.283 17.039 1.00 91.81 106 ALA A O 1
ATOM 705 N N . ARG A 1 107 ? -7.761 -0.800 19.116 1.00 91.69 107 ARG A N 1
ATOM 706 C CA . ARG A 1 107 ? -7.593 0.652 18.857 1.00 91.69 107 ARG A CA 1
ATOM 707 C C . ARG A 1 107 ? -6.757 0.932 17.610 1.00 91.69 107 ARG A C 1
ATOM 709 O O . ARG A 1 107 ? -7.139 1.749 16.778 1.00 91.69 107 ARG A O 1
ATOM 716 N N . GLN A 1 108 ? -5.632 0.237 17.468 1.00 94.44 108 GLN A N 1
ATOM 717 C CA . GLN A 1 108 ? -4.711 0.409 16.343 1.00 94.44 108 GLN A CA 1
ATOM 718 C C . GLN A 1 108 ? -5.278 -0.113 15.009 1.00 94.44 108 GLN A C 1
ATOM 720 O O . GLN A 1 108 ? -5.045 0.497 13.966 1.00 94.44 108 GLN A O 1
ATOM 725 N N . LYS A 1 109 ? -6.085 -1.184 15.024 1.00 93.19 109 LYS A N 1
ATOM 726 C CA . LYS A 1 109 ? -6.851 -1.623 13.843 1.00 93.19 109 LYS A CA 1
ATOM 727 C C . LYS A 1 109 ? -7.933 -0.617 13.454 1.00 93.19 109 LYS A C 1
ATOM 729 O O . LYS A 1 109 ? -8.045 -0.301 12.275 1.00 93.19 109 LYS A O 1
ATOM 734 N N . SER A 1 110 ? -8.685 -0.086 14.419 1.00 92.31 110 SER A N 1
ATOM 735 C CA . SER A 1 110 ? -9.707 0.938 14.168 1.00 92.31 110 SER A CA 1
ATOM 736 C C . SER A 1 110 ? -9.103 2.230 13.614 1.00 92.31 110 SER A C 1
ATOM 738 O O . SER A 1 110 ? -9.688 2.828 12.717 1.00 92.31 110 SER A O 1
ATOM 740 N N . PHE A 1 111 ? -7.909 2.624 14.077 1.00 94.12 111 PHE A N 1
ATOM 741 C CA . PHE A 1 111 ? -7.172 3.754 13.504 1.00 94.12 111 PHE A CA 1
ATOM 742 C C . PHE A 1 111 ? -6.839 3.526 12.023 1.00 94.12 111 PHE A C 1
ATOM 744 O O . PHE A 1 111 ? -7.131 4.388 11.202 1.00 94.12 111 PHE A O 1
ATOM 751 N N . LEU A 1 112 ? -6.282 2.360 11.660 1.00 92.25 112 LEU A N 1
ATOM 752 C CA . LEU A 1 112 ? -6.007 2.025 10.255 1.00 92.25 112 LEU A CA 1
ATOM 753 C C . LEU A 1 112 ? -7.283 1.969 9.405 1.00 92.25 112 LEU A C 1
ATOM 755 O O . LEU A 1 112 ? -7.295 2.504 8.304 1.00 92.25 112 LEU A O 1
ATOM 759 N N . ALA A 1 113 ? -8.358 1.365 9.915 1.00 89.94 113 ALA A N 1
ATOM 760 C CA . ALA A 1 113 ? -9.629 1.255 9.196 1.00 89.94 113 ALA A CA 1
ATOM 761 C C . ALA A 1 113 ? -10.323 2.614 8.968 1.00 89.94 113 ALA A C 1
ATOM 763 O O . ALA A 1 113 ? -11.095 2.753 8.024 1.00 89.94 113 ALA A O 1
ATOM 764 N N . GLY A 1 114 ? -10.051 3.611 9.819 1.00 90.62 114 GLY A N 1
ATOM 765 C CA . GLY A 1 114 ? -10.513 4.993 9.660 1.00 90.62 114 GLY A CA 1
ATOM 766 C C . GLY A 1 114 ? -9.509 5.936 8.984 1.00 90.62 114 GLY A C 1
ATOM 767 O O . GLY A 1 114 ? -9.814 7.119 8.824 1.00 90.62 114 GLY A O 1
ATOM 768 N N . PHE A 1 115 ? -8.312 5.468 8.613 1.00 91.50 115 PHE A N 1
ATOM 769 C CA . PHE A 1 115 ? -7.267 6.326 8.058 1.00 91.50 115 PHE A CA 1
ATOM 770 C C . PHE A 1 115 ? -7.490 6.598 6.565 1.00 91.50 115 PHE A C 1
ATOM 772 O O . PHE A 1 115 ? -7.214 5.760 5.711 1.00 91.50 115 PHE A O 1
ATOM 779 N N . VAL A 1 116 ? -7.924 7.820 6.249 1.00 91.62 116 VAL A N 1
ATOM 780 C CA . VAL A 1 116 ? -7.914 8.340 4.876 1.00 91.62 116 VAL A CA 1
ATOM 781 C C . VAL A 1 116 ? -6.517 8.878 4.565 1.00 91.62 116 VAL A C 1
ATOM 783 O O . VAL A 1 116 ? -6.067 9.855 5.170 1.00 91.62 116 VAL A O 1
ATOM 786 N N . ALA A 1 117 ? -5.829 8.239 3.621 1.00 92.12 117 ALA A N 1
ATOM 787 C CA . ALA A 1 117 ? -4.500 8.651 3.194 1.00 92.12 117 ALA A CA 1
ATOM 788 C C . ALA A 1 117 ? -4.531 9.990 2.421 1.00 92.12 117 ALA A C 1
ATOM 790 O O . ALA A 1 117 ? -5.371 10.163 1.536 1.00 92.12 117 ALA A O 1
ATOM 791 N N . PRO A 1 118 ? -3.622 10.942 2.715 1.00 92.81 118 PRO A N 1
ATOM 792 C CA . PRO A 1 118 ? -3.377 12.096 1.848 1.00 92.81 118 PRO A CA 1
ATOM 793 C C . PRO A 1 118 ? -2.815 11.690 0.475 1.00 92.81 118 PRO A C 1
ATOM 795 O O . PRO A 1 118 ? -2.259 10.601 0.335 1.00 92.81 118 PRO A O 1
ATOM 798 N N . GLU A 1 119 ? -2.879 12.602 -0.505 1.00 91.62 119 GLU A N 1
ATOM 799 C CA . GLU A 1 119 ? -2.224 12.430 -1.815 1.00 91.62 119 GLU A CA 1
ATOM 800 C C . GLU A 1 119 ? -0.763 11.984 -1.659 1.00 91.62 119 GLU A C 1
ATOM 802 O O . GLU A 1 119 ? -0.002 12.559 -0.872 1.00 91.62 119 GLU A O 1
ATOM 807 N N . CYS A 1 120 ? -0.353 10.987 -2.444 1.00 96.50 120 CYS A N 1
ATOM 808 C CA . CYS A 1 120 ? 0.992 10.423 -2.415 1.00 96.50 120 CYS A CA 1
ATOM 809 C C . CYS A 1 120 ? 1.436 9.902 -1.036 1.00 96.50 120 CYS A C 1
ATOM 811 O O . CYS A 1 120 ? 2.613 9.993 -0.681 1.00 96.50 120 CYS A O 1
ATOM 813 N N . VAL A 1 121 ? 0.510 9.343 -0.254 1.00 97.75 121 VAL A N 1
ATOM 814 C CA . VAL A 1 121 ? 0.803 8.580 0.965 1.00 97.75 121 VAL A CA 1
ATOM 815 C C . VAL A 1 121 ? 0.167 7.202 0.847 1.00 97.75 121 VAL A C 1
ATOM 817 O O . VAL A 1 121 ? -1.003 7.100 0.509 1.00 97.75 121 VAL A O 1
ATOM 820 N N . HIS A 1 122 ? 0.897 6.140 1.176 1.00 96.44 122 HIS A N 1
ATOM 821 C CA . HIS A 1 122 ? 0.326 4.799 1.346 1.00 96.44 122 HIS A CA 1
ATOM 822 C C . HIS A 1 122 ? 0.907 4.143 2.602 1.00 96.44 122 HIS A C 1
ATOM 824 O O . HIS A 1 122 ? 2.071 4.372 2.942 1.00 96.44 122 HIS A O 1
ATOM 830 N N . ILE A 1 123 ? 0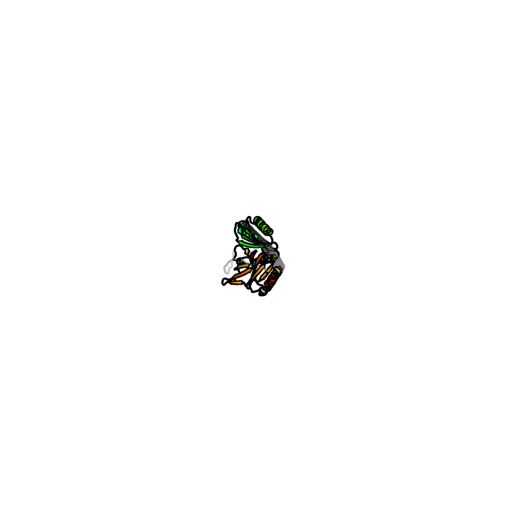.096 3.349 3.305 1.00 95.25 123 ILE A N 1
ATOM 831 C CA . ILE A 1 123 ? 0.461 2.688 4.563 1.00 95.25 123 ILE A CA 1
ATOM 832 C C . ILE A 1 123 ? 0.125 1.201 4.457 1.00 95.25 123 ILE A C 1
ATOM 834 O O . ILE A 1 123 ? -1.030 0.848 4.232 1.00 95.25 123 ILE A O 1
ATOM 838 N N . HIS A 1 124 ? 1.109 0.334 4.688 1.00 91.06 124 HIS A N 1
ATOM 839 C CA . HIS A 1 124 ? 0.928 -1.119 4.688 1.00 91.06 124 HIS A CA 1
ATOM 840 C C . HIS A 1 124 ? 1.322 -1.713 6.050 1.00 91.06 124 HIS A C 1
ATOM 842 O O . HIS A 1 124 ? 2.363 -1.382 6.619 1.00 91.06 124 HIS A O 1
ATOM 848 N N . LEU A 1 125 ? 0.463 -2.570 6.608 1.00 92.44 125 LEU A N 1
ATOM 849 C CA . LEU A 1 125 ? 0.652 -3.178 7.927 1.00 92.44 125 LEU A CA 1
ATOM 850 C C . LEU A 1 125 ? 1.540 -4.426 7.836 1.00 92.44 125 LEU A C 1
ATOM 852 O O . LEU A 1 125 ? 1.077 -5.488 7.427 1.00 92.44 125 LEU A O 1
ATOM 856 N N . LEU A 1 126 ? 2.788 -4.320 8.298 1.00 89.38 126 LEU A N 1
ATOM 857 C CA . LEU A 1 126 ? 3.717 -5.452 8.359 1.00 89.38 126 LEU A CA 1
ATOM 858 C C . LEU A 1 126 ? 3.474 -6.352 9.577 1.00 89.38 126 LEU A C 1
ATOM 860 O O . LEU A 1 126 ? 3.482 -7.576 9.453 1.00 89.38 126 LEU A O 1
ATOM 864 N N . ALA A 1 127 ? 3.263 -5.768 10.762 1.00 91.75 127 ALA A N 1
ATOM 865 C CA . ALA A 1 127 ? 3.007 -6.535 11.982 1.00 91.75 127 ALA A CA 1
ATOM 866 C C . ALA A 1 127 ? 2.144 -5.769 12.992 1.00 91.75 127 ALA A C 1
ATOM 868 O O . ALA A 1 127 ? 2.500 -4.674 13.426 1.00 91.75 127 ALA A O 1
ATOM 869 N N . ALA A 1 128 ? 1.045 -6.382 13.435 1.00 93.00 128 ALA A N 1
ATOM 870 C CA . ALA A 1 128 ? 0.239 -5.876 14.542 1.00 93.00 128 ALA A CA 1
ATOM 871 C C . ALA A 1 128 ? 0.826 -6.326 15.892 1.00 93.00 128 ALA A C 1
ATOM 873 O O . ALA A 1 128 ? 1.021 -7.523 16.105 1.00 93.00 128 ALA A O 1
ATOM 874 N N . LYS A 1 129 ? 1.074 -5.383 16.809 1.00 93.06 129 LYS A N 1
ATOM 875 C CA . LYS A 1 129 ? 1.557 -5.646 18.178 1.00 93.06 129 LYS A CA 1
ATOM 876 C C . LYS A 1 129 ? 0.877 -4.704 19.187 1.00 93.06 129 LYS A C 1
ATOM 878 O O . LYS A 1 129 ? 0.598 -3.561 18.815 1.00 93.06 129 LYS A O 1
ATOM 883 N N . PRO A 1 130 ? 0.617 -5.118 20.441 1.00 90.69 130 PRO A N 1
ATOM 884 C CA . PRO A 1 130 ? -0.040 -4.260 21.434 1.00 90.69 130 PRO A CA 1
ATOM 885 C C . PRO A 1 130 ? 0.688 -2.935 21.707 1.00 90.69 130 PRO A C 1
ATOM 887 O O . PRO A 1 130 ? 0.043 -1.905 21.869 1.00 90.69 130 PRO A O 1
ATOM 890 N N . GLU A 1 131 ? 2.021 -2.945 21.722 1.00 90.12 131 GLU A N 1
ATOM 891 C CA . GLU A 1 131 ? 2.873 -1.789 22.024 1.00 90.12 131 GLU A CA 1
ATOM 892 C C . GLU A 1 131 ? 3.005 -0.772 20.874 1.00 90.12 131 GLU A C 1
ATOM 894 O O . GLU A 1 131 ? 3.366 0.386 21.103 1.00 90.12 131 GLU A O 1
ATOM 899 N N . GLY A 1 132 ? 2.717 -1.199 19.642 1.00 94.19 132 GLY A N 1
ATOM 900 C CA . GLY A 1 132 ? 2.937 -0.413 18.433 1.00 94.19 132 GLY A CA 1
ATOM 901 C C . GLY A 1 132 ? 2.987 -1.278 17.177 1.00 94.19 132 GLY A C 1
ATOM 902 O O . GLY A 1 132 ? 3.759 -2.237 17.106 1.00 94.19 132 GLY A O 1
ATOM 903 N N . PHE A 1 133 ? 2.180 -0.950 16.169 1.00 96.75 133 PHE A N 1
ATOM 904 C CA . PHE A 1 133 ? 2.211 -1.660 14.887 1.00 96.75 133 PHE A CA 1
ATOM 905 C C . PHE A 1 133 ? 3.469 -1.293 14.088 1.00 96.75 133 PHE A C 1
ATOM 907 O O . PHE A 1 133 ? 3.894 -0.137 14.085 1.00 96.75 133 PHE A O 1
ATOM 914 N N . VAL A 1 134 ? 4.035 -2.275 13.385 1.00 96.06 134 VAL A N 1
ATOM 915 C CA . VAL A 1 134 ? 5.088 -2.065 12.384 1.00 96.06 134 VAL A CA 1
ATOM 916 C C . VAL A 1 134 ? 4.412 -1.807 11.045 1.00 96.06 134 VAL A C 1
ATOM 918 O O . VAL A 1 134 ? 3.626 -2.637 10.577 1.00 96.06 134 VAL A O 1
ATOM 921 N N . LEU A 1 135 ? 4.703 -0.654 10.452 1.00 95.56 135 LEU A N 1
ATOM 922 C CA . LEU A 1 135 ? 4.072 -0.136 9.246 1.00 95.56 135 LEU A CA 1
ATOM 923 C C . LEU A 1 135 ? 5.139 0.221 8.214 1.00 95.56 135 LEU A C 1
ATOM 925 O O . LEU A 1 135 ? 6.098 0.923 8.533 1.00 95.56 135 LEU A O 1
ATOM 929 N N . ASP A 1 136 ? 4.920 -0.158 6.963 1.00 94.31 136 ASP A N 1
ATOM 930 C CA . ASP A 1 136 ? 5.565 0.516 5.843 1.00 94.31 136 ASP A CA 1
ATOM 931 C C . ASP A 1 136 ? 4.824 1.819 5.554 1.00 94.31 136 ASP A C 1
ATOM 933 O O . ASP A 1 136 ? 3.604 1.823 5.381 1.00 94.31 136 ASP A O 1
ATOM 937 N N . GLY A 1 137 ? 5.562 2.926 5.504 1.00 96.81 137 GLY A N 1
ATOM 938 C CA . GLY A 1 137 ? 5.040 4.241 5.158 1.00 96.81 137 GLY A CA 1
ATOM 939 C C . GLY A 1 137 ? 5.675 4.755 3.876 1.00 96.81 137 GLY A C 1
ATOM 940 O O . GLY A 1 137 ? 6.842 5.142 3.879 1.00 96.81 137 GLY A O 1
ATOM 941 N N . PHE A 1 138 ? 4.904 4.794 2.795 1.00 98.06 138 PHE A N 1
ATOM 942 C CA . PHE A 1 138 ? 5.325 5.315 1.498 1.00 98.06 138 PHE A CA 1
ATOM 943 C C . PHE A 1 138 ? 4.887 6.775 1.370 1.00 98.06 138 PHE A C 1
ATOM 945 O O . PHE A 1 138 ? 3.717 7.073 1.613 1.00 98.06 138 PHE A O 1
ATOM 952 N N . ALA A 1 139 ? 5.797 7.684 1.006 1.00 98.19 139 ALA A N 1
ATOM 953 C CA . ALA A 1 139 ? 5.453 9.087 0.743 1.00 98.19 139 ALA A CA 1
ATOM 954 C C . ALA A 1 139 ? 6.506 9.822 -0.103 1.00 98.19 139 ALA A C 1
ATOM 956 O O . ALA A 1 139 ? 7.680 9.461 -0.080 1.00 98.19 139 ALA A O 1
ATOM 957 N N . ASN A 1 140 ? 6.128 10.914 -0.776 1.00 97.31 140 ASN A N 1
ATOM 958 C CA . ASN A 1 140 ? 7.090 11.819 -1.435 1.00 97.31 140 ASN A CA 1
ATOM 959 C C . ASN A 1 140 ? 7.949 12.648 -0.450 1.00 97.31 140 ASN A C 1
ATOM 961 O O . ASN A 1 140 ? 8.953 13.246 -0.837 1.00 97.31 140 ASN A O 1
ATOM 965 N N . ALA A 1 141 ? 7.571 12.698 0.831 1.00 96.81 141 ALA A N 1
ATOM 966 C CA . ALA A 1 141 ? 8.267 13.452 1.867 1.00 96.81 141 ALA A CA 1
ATOM 967 C C . ALA A 1 141 ? 8.136 12.782 3.251 1.00 96.81 141 ALA A C 1
ATOM 969 O O . ALA A 1 141 ? 7.132 12.130 3.530 1.00 96.81 141 ALA A O 1
ATOM 970 N N . PRO A 1 142 ? 9.070 13.008 4.198 1.00 96.75 142 PRO A N 1
ATOM 971 C CA . PRO A 1 142 ? 8.949 12.467 5.557 1.00 96.75 142 PRO A CA 1
ATOM 972 C C . PRO A 1 142 ? 7.828 13.083 6.412 1.00 96.75 142 PRO A C 1
ATOM 974 O O . PRO A 1 142 ? 7.582 12.603 7.519 1.00 96.75 142 PRO A O 1
ATOM 977 N N . LEU A 1 143 ? 7.215 14.197 5.989 1.00 96.88 143 LEU A N 1
ATOM 978 C CA . LEU A 1 143 ? 6.308 14.977 6.839 1.00 96.88 143 LEU A CA 1
ATOM 979 C C . LEU A 1 143 ? 4.926 14.320 7.043 1.00 96.88 143 LEU A C 1
ATOM 981 O O . LEU A 1 143 ? 4.522 14.234 8.204 1.00 96.88 143 LEU A O 1
ATOM 985 N N . PRO A 1 144 ? 4.226 13.796 6.012 1.00 96.69 144 PRO A N 1
ATOM 986 C CA . PRO A 1 144 ? 2.949 13.103 6.209 1.00 96.69 144 PRO A CA 1
ATOM 987 C C . PRO A 1 144 ? 3.076 11.863 7.104 1.00 96.69 144 PRO A C 1
ATOM 989 O O . PRO A 1 144 ? 2.268 11.668 8.007 1.00 96.69 144 PRO A O 1
ATOM 992 N N . LEU A 1 145 ? 4.151 11.082 6.947 1.00 97.94 145 LEU A N 1
ATOM 993 C CA . LEU A 1 145 ? 4.418 9.900 7.778 1.00 97.94 145 LEU A CA 1
ATOM 994 C C . LEU A 1 145 ? 4.648 10.269 9.255 1.00 97.94 145 LEU A C 1
ATOM 996 O O . LEU A 1 145 ? 4.167 9.588 10.160 1.00 97.94 145 LEU A O 1
ATOM 1000 N N . LYS A 1 146 ? 5.327 11.396 9.518 1.00 96.94 146 LYS A N 1
ATOM 1001 C CA . LYS A 1 146 ? 5.479 11.955 10.873 1.00 96.94 146 LYS A CA 1
ATOM 1002 C C . LYS A 1 146 ? 4.162 12.495 11.437 1.00 96.94 146 LYS A C 1
ATOM 1004 O O . LYS A 1 146 ? 3.959 12.414 12.647 1.00 96.94 146 LYS A O 1
ATOM 1009 N N . ALA A 1 147 ? 3.276 13.029 10.594 1.00 96.38 147 ALA A N 1
ATOM 1010 C CA . ALA A 1 147 ? 1.941 13.455 11.004 1.00 96.38 147 ALA A CA 1
ATOM 1011 C C . ALA A 1 147 ? 1.069 12.249 11.396 1.00 96.38 147 ALA A C 1
ATOM 1013 O O . ALA A 1 147 ? 0.515 12.252 12.493 1.00 96.38 147 ALA A O 1
ATOM 1014 N N . LEU A 1 148 ? 1.054 11.183 10.585 1.00 97.00 148 LEU A N 1
ATOM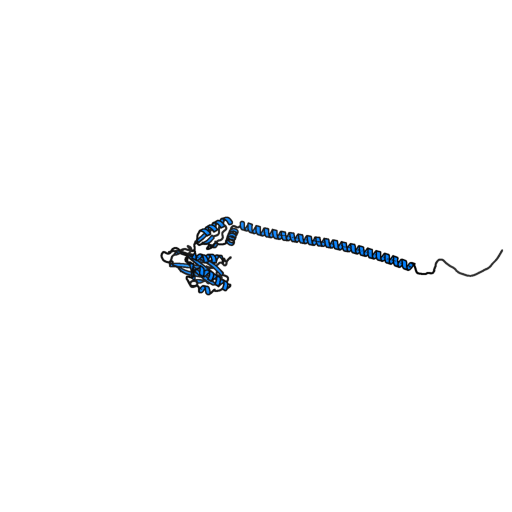 1015 C CA . LEU A 1 148 ? 0.404 9.909 10.920 1.00 97.00 148 LEU A CA 1
ATOM 1016 C C . LEU A 1 148 ? 0.938 9.329 12.235 1.00 97.00 148 LEU A C 1
ATOM 1018 O O . LEU A 1 148 ? 0.154 9.041 13.130 1.00 97.00 148 LEU A O 1
ATOM 1022 N N . ALA A 1 149 ? 2.259 9.222 12.405 1.00 96.88 149 ALA A N 1
ATOM 1023 C CA . ALA A 1 149 ? 2.843 8.658 13.625 1.00 96.88 149 ALA A CA 1
ATOM 1024 C C . ALA A 1 149 ? 2.549 9.493 14.889 1.00 96.88 149 ALA A C 1
ATOM 1026 O O . ALA A 1 149 ? 2.520 8.952 15.996 1.00 96.88 149 ALA A O 1
ATOM 1027 N N . LYS A 1 150 ? 2.318 10.806 14.738 1.00 96.81 150 LYS A N 1
ATOM 1028 C CA . LYS A 1 150 ? 1.848 11.683 15.818 1.00 96.81 150 LYS A CA 1
ATOM 1029 C C . LYS A 1 150 ? 0.372 11.425 16.135 1.00 96.81 150 LYS A C 1
ATOM 1031 O O . LYS A 1 150 ? 0.038 11.248 17.302 1.00 96.81 150 LYS A O 1
ATOM 1036 N N . GLU A 1 151 ? -0.488 11.408 15.121 1.00 95.88 151 GLU A N 1
ATOM 1037 C CA . GLU A 1 151 ? -1.941 11.268 15.282 1.00 95.88 151 GLU A CA 1
ATOM 1038 C C . GLU A 1 151 ? -2.331 9.877 15.805 1.00 95.88 151 GLU A C 1
ATOM 1040 O O . GLU A 1 151 ? -3.110 9.759 16.749 1.00 95.88 151 GLU A O 1
ATOM 1045 N N . TRP A 1 152 ? -1.666 8.831 15.304 1.00 96.50 152 TRP A N 1
ATOM 1046 C CA . TRP A 1 152 ? -1.735 7.464 15.828 1.00 96.50 152 TRP A CA 1
ATOM 1047 C C . TRP A 1 152 ? -1.527 7.428 17.340 1.00 96.50 152 TRP A C 1
ATOM 1049 O O . TRP A 1 152 ? -2.290 6.789 18.065 1.00 96.50 152 TRP A O 1
ATOM 1059 N N . ARG A 1 153 ? -0.510 8.141 17.837 1.00 95.25 153 ARG A N 1
ATOM 1060 C CA . ARG A 1 153 ? -0.210 8.190 19.268 1.00 95.25 153 ARG A CA 1
ATOM 1061 C C . ARG A 1 153 ? -1.283 8.930 20.066 1.00 95.25 153 ARG A C 1
ATOM 1063 O O . ARG A 1 153 ? -1.570 8.521 21.184 1.00 95.25 153 ARG A O 1
ATOM 1070 N N . VAL A 1 154 ? -1.882 9.985 19.513 1.00 94.81 154 VAL A N 1
ATOM 1071 C CA . VAL A 1 154 ? -2.976 10.719 20.175 1.00 94.81 154 VAL A CA 1
ATOM 1072 C C . VAL A 1 154 ? -4.213 9.831 20.343 1.00 94.81 154 VAL A C 1
ATOM 1074 O O . VAL A 1 154 ? -4.832 9.859 21.402 1.00 94.81 154 VAL A O 1
ATOM 1077 N N . GLN A 1 155 ? -4.553 9.018 19.339 1.00 92.94 155 GLN A N 1
ATOM 1078 C CA . GLN A 1 155 ? -5.775 8.204 19.359 1.00 92.94 155 GLN A CA 1
ATOM 1079 C C . GLN A 1 155 ? -5.601 6.818 20.005 1.00 92.94 155 GLN A C 1
ATOM 1081 O O . GLN A 1 155 ? -6.539 6.290 20.603 1.00 92.94 155 GLN A O 1
ATOM 1086 N N . THR A 1 156 ? -4.416 6.207 19.904 1.00 94.06 156 THR A N 1
ATOM 1087 C CA . THR A 1 156 ? -4.184 4.815 20.342 1.00 94.06 156 THR A CA 1
ATOM 1088 C C . THR A 1 156 ? -3.316 4.681 21.594 1.00 94.06 156 THR A C 1
ATOM 1090 O O . THR A 1 156 ? -3.237 3.583 22.138 1.00 94.06 156 THR A O 1
ATOM 1093 N N . ASP A 1 157 ? -2.660 5.755 22.053 1.00 92.19 157 ASP A N 1
ATOM 1094 C CA . ASP A 1 157 ? -1.608 5.787 23.098 1.00 92.19 157 ASP A CA 1
ATOM 1095 C C . ASP A 1 157 ? -0.336 4.949 22.789 1.00 92.19 157 ASP A C 1
ATOM 1097 O O . ASP A 1 157 ? 0.734 5.178 23.356 1.00 92.19 157 ASP A O 1
ATOM 1101 N N . ALA A 1 158 ? -0.399 4.039 21.813 1.00 94.38 158 ALA A N 1
ATOM 1102 C CA . ALA A 1 158 ? 0.739 3.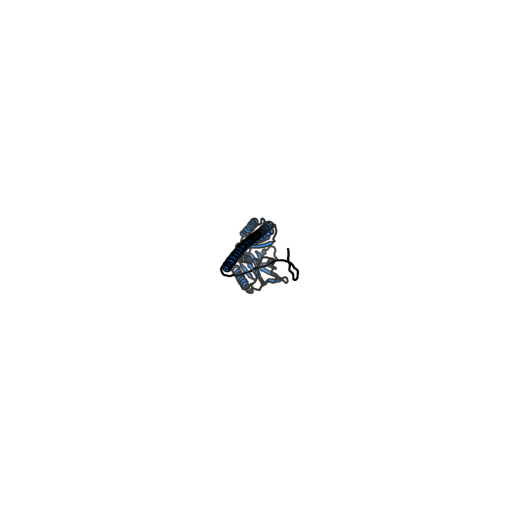303 21.273 1.00 94.38 158 ALA A CA 1
ATOM 1103 C C . ALA A 1 158 ? 1.619 4.184 20.362 1.00 94.38 158 ALA A C 1
ATOM 1105 O O . ALA A 1 158 ? 1.189 5.219 19.844 1.00 94.38 158 ALA A O 1
ATOM 1106 N N . LYS A 1 159 ? 2.863 3.760 20.110 1.00 95.38 159 LYS A N 1
ATOM 1107 C CA . LYS A 1 159 ? 3.747 4.402 19.121 1.00 95.38 159 LYS A CA 1
ATOM 1108 C C . LYS A 1 159 ? 3.974 3.435 17.951 1.00 95.38 159 LYS A C 1
ATOM 1110 O O . LYS A 1 159 ? 4.582 2.393 18.182 1.00 95.38 159 LYS A O 1
ATOM 1115 N N . PRO A 1 160 ? 3.583 3.774 16.711 1.00 96.81 160 PRO A N 1
ATOM 1116 C CA . PRO A 1 160 ? 3.861 2.919 15.568 1.00 96.81 160 PRO A CA 1
ATOM 1117 C C . PRO A 1 160 ? 5.351 2.977 15.211 1.00 96.81 160 PRO A C 1
ATOM 1119 O O . PRO A 1 160 ? 6.031 3.991 15.431 1.00 96.81 160 PRO A O 1
ATOM 1122 N N . ASP A 1 161 ? 5.846 1.893 14.631 1.00 97.44 161 ASP A N 1
ATOM 1123 C CA . ASP A 1 161 ? 7.167 1.814 14.021 1.00 97.44 161 ASP A CA 1
ATOM 1124 C C . ASP A 1 161 ? 7.002 1.946 12.504 1.00 97.44 161 ASP A C 1
ATOM 1126 O O . ASP A 1 161 ? 6.518 1.027 11.848 1.00 97.44 161 ASP A O 1
ATOM 1130 N N . VAL A 1 162 ? 7.299 3.133 11.965 1.00 96.88 162 VAL A N 1
ATOM 1131 C CA . VAL A 1 162 ? 7.004 3.489 10.567 1.00 96.88 162 VAL A CA 1
ATOM 1132 C C . VAL A 1 162 ? 8.287 3.482 9.743 1.00 96.88 162 VAL A C 1
ATOM 1134 O O . VAL A 1 162 ? 9.097 4.410 9.827 1.00 96.88 162 VAL A O 1
ATOM 1137 N N . VAL A 1 163 ? 8.449 2.451 8.917 1.00 94.88 163 VAL A N 1
ATOM 1138 C CA . VAL A 1 163 ? 9.541 2.307 7.950 1.00 94.88 163 VAL A CA 1
ATOM 1139 C C . VAL A 1 163 ? 9.284 3.268 6.788 1.00 94.88 163 VAL A C 1
ATOM 1141 O O . VAL A 1 163 ? 8.400 3.052 5.961 1.00 94.88 163 VAL A O 1
ATOM 1144 N N . ALA A 1 164 ? 10.022 4.380 6.752 1.00 96.12 164 ALA A N 1
ATOM 1145 C CA . ALA A 1 164 ? 9.791 5.462 5.795 1.00 96.12 164 ALA A CA 1
ATOM 1146 C C . ALA A 1 164 ? 10.441 5.183 4.426 1.00 96.12 164 ALA A C 1
ATOM 1148 O O . ALA A 1 164 ? 11.657 5.302 4.259 1.00 96.12 164 ALA A O 1
ATOM 1149 N N . ARG A 1 165 ? 9.606 4.875 3.431 1.00 96.69 165 ARG A N 1
ATOM 1150 C CA . ARG A 1 165 ? 9.966 4.578 2.039 1.00 96.69 165 ARG A CA 1
ATOM 1151 C C . ARG A 1 165 ? 9.676 5.803 1.177 1.00 96.69 165 ARG A C 1
ATOM 1153 O O . ARG A 1 165 ? 8.530 6.072 0.822 1.00 96.69 165 ARG A O 1
ATOM 1160 N N . LEU A 1 166 ? 10.709 6.593 0.890 1.00 97.81 166 LEU A N 1
ATOM 1161 C CA . LEU A 1 166 ? 10.534 7.825 0.122 1.00 97.81 166 LEU A CA 1
ATOM 1162 C C . LEU A 1 166 ? 10.451 7.525 -1.376 1.00 97.81 166 LEU A C 1
ATOM 1164 O O . LEU A 1 166 ? 11.374 6.939 -1.937 1.00 97.81 166 LEU A O 1
ATOM 1168 N N . VAL A 1 167 ? 9.356 7.945 -2.007 1.00 98.25 167 VAL A N 1
ATOM 1169 C CA . VAL A 1 167 ? 9.127 7.849 -3.458 1.00 98.25 167 VAL A CA 1
ATOM 1170 C C . VAL A 1 167 ? 9.320 9.212 -4.127 1.00 98.25 167 VAL A C 1
ATOM 1172 O O . VAL A 1 167 ? 9.354 10.242 -3.456 1.00 98.25 167 VAL A O 1
ATOM 1175 N N . ASN A 1 168 ? 9.416 9.236 -5.454 1.00 97.94 168 ASN A N 1
ATOM 1176 C CA . ASN A 1 168 ? 9.417 10.481 -6.224 1.00 97.94 168 ASN A CA 1
ATOM 1177 C C . ASN A 1 168 ? 7.985 10.913 -6.600 1.00 97.94 168 ASN A C 1
ATOM 1179 O O . ASN A 1 168 ? 7.055 10.104 -6.582 1.00 97.94 168 ASN A O 1
ATOM 1183 N N . GLN A 1 169 ? 7.796 12.181 -6.983 1.00 97.81 169 GLN A N 1
ATOM 1184 C CA . GLN A 1 169 ? 6.471 12.729 -7.319 1.00 97.81 169 GLN A CA 1
ATOM 1185 C C . GLN A 1 169 ? 5.813 11.993 -8.502 1.00 97.81 169 GLN A C 1
ATOM 1187 O O . GLN A 1 169 ? 4.596 11.841 -8.578 1.00 97.81 169 GLN A O 1
ATOM 1192 N N . GLU A 1 170 ? 6.633 11.491 -9.418 1.00 98.06 170 GLU A N 1
ATOM 1193 C CA . GLU A 1 170 ? 6.245 10.750 -10.612 1.00 98.06 170 GLU A CA 1
ATOM 1194 C C . GLU A 1 170 ? 5.731 9.331 -10.295 1.00 98.06 170 GLU A C 1
ATOM 1196 O O . GLU A 1 170 ? 5.099 8.705 -11.147 1.00 98.06 170 GLU A O 1
ATOM 1201 N N . GLN A 1 171 ? 5.972 8.831 -9.076 1.00 98.50 171 GLN A N 1
ATOM 1202 C CA . GLN A 1 171 ? 5.487 7.541 -8.569 1.00 98.50 171 GLN A CA 1
ATOM 1203 C C . GLN A 1 171 ? 4.187 7.658 -7.757 1.00 98.50 171 GLN A C 1
ATOM 1205 O O . GLN A 1 171 ? 3.535 6.639 -7.538 1.00 98.50 171 GLN A O 1
ATOM 1210 N N . CYS A 1 172 ? 3.773 8.867 -7.353 1.00 98.31 172 CYS A N 1
ATOM 1211 C CA . CYS A 1 172 ? 2.569 9.092 -6.542 1.00 98.31 172 CYS A CA 1
ATOM 1212 C C . CYS A 1 172 ? 1.296 8.384 -7.047 1.00 98.31 172 CYS A C 1
ATOM 1214 O O . CYS A 1 172 ? 0.660 7.735 -6.219 1.00 98.31 172 CYS A O 1
ATOM 1216 N N . PRO A 1 173 ? 0.976 8.358 -8.365 1.00 98.12 173 PRO A N 1
ATOM 1217 C CA . PRO A 1 173 ? -0.217 7.667 -8.863 1.00 98.12 173 PRO A CA 1
ATOM 1218 C C . PRO A 1 173 ? -0.285 6.177 -8.503 1.00 98.12 173 PRO A C 1
ATOM 1220 O O . PRO A 1 173 ? -1.374 5.620 -8.436 1.00 98.12 173 PRO A O 1
ATOM 1223 N N . VAL A 1 174 ? 0.859 5.522 -8.257 1.00 98.00 174 VAL A N 1
ATOM 1224 C CA . VAL A 1 174 ? 0.897 4.133 -7.773 1.00 98.00 174 VAL A CA 1
ATOM 1225 C C . VAL A 1 174 ? 0.397 4.050 -6.331 1.00 98.00 174 VAL A C 1
ATOM 1227 O O . VAL A 1 174 ? -0.367 3.150 -6.010 1.00 98.00 174 VAL A O 1
ATOM 1230 N N . LEU A 1 175 ? 0.794 4.986 -5.465 1.00 97.44 175 LEU A N 1
ATOM 1231 C CA . LEU A 1 175 ? 0.355 5.018 -4.066 1.00 97.44 175 LEU A CA 1
ATOM 1232 C C . LEU A 1 175 ? -1.136 5.357 -3.963 1.00 97.44 175 LEU A C 1
ATOM 1234 O O . LEU A 1 175 ? -1.862 4.705 -3.218 1.00 97.44 175 LEU A O 1
ATOM 1238 N N . ASP A 1 176 ? -1.592 6.325 -4.760 1.00 95.19 176 ASP A N 1
ATOM 1239 C CA . ASP A 1 176 ? -2.998 6.730 -4.813 1.00 95.19 176 ASP A CA 1
ATOM 1240 C C . ASP A 1 176 ? -3.889 5.562 -5.299 1.00 95.19 176 ASP A C 1
ATOM 1242 O O . ASP A 1 176 ? -4.928 5.284 -4.706 1.00 95.19 176 ASP A O 1
ATOM 1246 N N . PHE A 1 177 ? -3.434 4.793 -6.297 1.00 95.00 177 PHE A N 1
ATOM 1247 C CA . PHE A 1 177 ? -4.079 3.555 -6.759 1.00 95.00 177 PHE A CA 1
ATOM 1248 C C . PHE A 1 177 ? -4.127 2.450 -5.691 1.00 95.00 177 PHE A C 1
ATOM 1250 O O . PHE A 1 177 ? -5.183 1.858 -5.465 1.00 95.00 177 PHE A O 1
ATOM 1257 N N . MET A 1 178 ? -3.018 2.201 -4.982 1.00 92.75 178 MET A N 1
ATOM 1258 C CA . MET A 1 178 ? -2.976 1.231 -3.875 1.00 92.75 178 MET A CA 1
ATOM 1259 C C . MET A 1 178 ? -3.983 1.576 -2.762 1.00 92.75 178 MET A C 1
ATOM 1261 O O . MET A 1 178 ? -4.498 0.674 -2.107 1.00 92.75 178 MET A O 1
ATOM 1265 N N . ASN A 1 179 ? -4.302 2.861 -2.558 1.00 91.50 179 ASN A N 1
ATOM 1266 C CA . ASN A 1 179 ? -5.315 3.302 -1.591 1.00 91.50 179 ASN A CA 1
ATOM 1267 C C . ASN A 1 179 ? -6.764 3.058 -2.055 1.00 91.50 179 ASN A C 1
ATOM 1269 O O . ASN A 1 179 ? -7.653 2.948 -1.214 1.00 91.50 179 ASN A O 1
ATOM 1273 N N . HIS A 1 180 ? -7.019 2.956 -3.363 1.00 89.12 180 HIS A N 1
ATOM 1274 C CA . HIS A 1 180 ? -8.335 2.583 -3.899 1.00 89.12 180 HIS A CA 1
ATOM 1275 C C . HIS A 1 180 ? -8.553 1.060 -3.930 1.00 89.12 180 HIS A C 1
ATOM 1277 O O . HIS A 1 180 ? -9.694 0.605 -3.870 1.00 89.12 180 HIS A O 1
ATOM 1283 N N . HIS A 1 181 ? -7.474 0.270 -3.966 1.00 84.81 181 HIS A N 1
ATOM 1284 C CA . HIS A 1 181 ? -7.498 -1.196 -4.061 1.00 84.81 181 HIS A CA 1
ATOM 1285 C C . HIS A 1 181 ? -6.933 -1.893 -2.806 1.00 84.81 181 HIS A C 1
ATOM 1287 O O . HIS A 1 181 ? -6.135 -2.829 -2.896 1.00 84.81 181 HIS A O 1
ATOM 1293 N N . VAL A 1 182 ? -7.354 -1.436 -1.619 1.00 71.06 182 VAL A N 1
ATOM 1294 C CA . VAL A 1 182 ? -6.941 -2.005 -0.323 1.00 71.06 182 VAL A CA 1
ATOM 1295 C C . VAL A 1 182 ? -7.668 -3.327 -0.049 1.00 71.06 182 VAL A C 1
ATOM 1297 O O . VAL A 1 182 ? -8.749 -3.360 0.542 1.00 71.06 182 VAL A O 1
ATOM 1300 N N . THR A 1 183 ? -7.048 -4.441 -0.435 1.00 64.38 183 THR A N 1
ATOM 1301 C CA . THR A 1 183 ? -7.505 -5.791 -0.079 1.00 64.38 183 THR A CA 1
ATOM 1302 C C . THR A 1 183 ? -7.443 -6.009 1.436 1.00 64.38 183 THR A C 1
ATOM 1304 O O . THR A 1 183 ? -6.368 -6.002 2.037 1.00 64.38 183 THR A O 1
ATOM 1307 N N . ALA A 1 184 ? -8.584 -6.278 2.071 1.00 56.59 184 ALA A N 1
ATOM 1308 C CA . ALA A 1 184 ? -8.648 -6.603 3.495 1.00 56.59 184 ALA A CA 1
ATOM 1309 C C . ALA A 1 184 ? -8.741 -8.122 3.727 1.00 56.59 184 ALA A C 1
ATOM 1311 O O . ALA A 1 184 ? -9.753 -8.741 3.410 1.00 56.59 184 ALA A O 1
ATOM 1312 N N . GLY A 1 185 ? -7.720 -8.733 4.343 1.00 57.03 185 GLY A N 1
ATOM 1313 C CA . GLY A 1 185 ? -7.799 -10.121 4.817 1.00 57.03 185 GLY A CA 1
ATOM 1314 C C . GLY A 1 185 ? -6.504 -10.921 4.675 1.00 57.03 185 GLY A C 1
ATOM 1315 O O . GLY A 1 185 ? -5.407 -10.372 4.671 1.00 57.03 185 GLY A O 1
ATOM 1316 N N . ALA A 1 186 ? -6.637 -12.245 4.569 1.00 49.16 186 ALA A N 1
ATOM 1317 C CA . ALA A 1 186 ? -5.508 -13.176 4.452 1.00 49.16 186 ALA A CA 1
ATOM 1318 C C . ALA A 1 186 ? -5.019 -13.397 3.003 1.00 49.16 186 ALA A C 1
ATOM 1320 O O . ALA A 1 186 ? -4.108 -14.193 2.785 1.00 49.16 186 ALA A O 1
ATOM 1321 N N . GLN A 1 187 ? -5.633 -12.730 2.018 1.00 62.53 187 GLN A N 1
ATOM 1322 C CA . GLN A 1 187 ? -5.402 -12.950 0.580 1.00 62.53 187 GLN A CA 1
ATOM 1323 C C . GLN A 1 187 ? -4.525 -11.867 -0.081 1.00 62.53 187 GLN A C 1
ATOM 1325 O O . GLN A 1 187 ? -4.260 -11.949 -1.276 1.00 62.53 187 GLN A O 1
ATOM 1330 N N . VAL A 1 188 ? -4.040 -10.895 0.705 1.00 81.25 188 VAL A N 1
ATOM 1331 C CA . VAL A 1 188 ? -3.185 -9.781 0.253 1.00 81.25 188 VAL A CA 1
ATOM 1332 C C . VAL A 1 188 ? -1.977 -10.284 -0.540 1.00 81.25 188 VAL A C 1
ATOM 1334 O O . VAL A 1 188 ? -1.219 -11.135 -0.064 1.00 81.25 188 VAL A O 1
ATOM 1337 N N . VAL A 1 189 ? -1.776 -9.703 -1.724 1.00 92.06 189 VAL A N 1
ATOM 1338 C CA . VAL A 1 189 ? -0.621 -9.964 -2.588 1.00 92.06 189 VAL A CA 1
ATOM 1339 C C . VAL A 1 189 ? 0.620 -9.314 -1.980 1.00 92.06 189 VAL A C 1
ATOM 1341 O O . VAL A 1 189 ? 0.643 -8.114 -1.716 1.00 92.06 189 VAL A O 1
ATOM 1344 N N . LYS A 1 190 ? 1.677 -10.097 -1.762 1.00 92.81 190 LYS A N 1
ATOM 1345 C CA . LYS A 1 190 ? 2.912 -9.627 -1.114 1.00 92.81 190 LYS A CA 1
ATOM 1346 C C . LYS A 1 190 ? 4.085 -9.728 -2.066 1.00 92.81 190 LYS A C 1
ATOM 1348 O O . LYS A 1 190 ? 4.340 -10.807 -2.585 1.00 92.81 190 LYS A O 1
ATOM 1353 N N . VAL A 1 191 ? 4.828 -8.637 -2.238 1.00 95.06 191 VAL A N 1
ATOM 1354 C CA . VAL A 1 191 ? 6.079 -8.615 -3.006 1.00 95.06 191 VAL A CA 1
ATOM 1355 C C . VAL A 1 191 ? 7.251 -8.648 -2.026 1.00 95.06 191 VAL A C 1
ATOM 1357 O O . VAL A 1 191 ? 7.542 -7.656 -1.364 1.00 95.06 191 VAL A O 1
ATOM 1360 N N . ILE A 1 192 ? 7.913 -9.797 -1.917 1.00 94.19 192 ILE A N 1
ATOM 1361 C CA . ILE A 1 192 ? 8.990 -10.055 -0.956 1.00 94.19 192 ILE A CA 1
ATOM 1362 C C . ILE A 1 192 ? 10.327 -10.045 -1.698 1.00 94.19 192 ILE A C 1
ATOM 1364 O O . ILE A 1 192 ? 10.573 -10.888 -2.561 1.00 94.19 192 ILE A O 1
ATOM 1368 N N . LEU A 1 193 ? 11.210 -9.101 -1.368 1.00 95.31 193 LEU A N 1
ATOM 1369 C CA . LEU A 1 193 ? 12.556 -9.036 -1.942 1.00 95.31 193 LEU A CA 1
ATOM 1370 C C . LEU A 1 193 ? 13.517 -10.001 -1.241 1.00 95.31 193 LEU A C 1
ATOM 1372 O O . LEU A 1 193 ? 13.490 -10.159 -0.023 1.00 95.31 193 LEU A O 1
ATOM 1376 N N . SER A 1 194 ? 14.427 -10.605 -2.008 1.00 93.44 194 SER A N 1
ATOM 1377 C CA . SER A 1 194 ? 15.520 -11.409 -1.443 1.00 93.44 194 SER A CA 1
ATOM 1378 C C . SER A 1 194 ? 16.550 -10.537 -0.708 1.00 93.44 194 SER A C 1
ATOM 1380 O O . SER A 1 194 ? 17.140 -10.971 0.281 1.00 93.44 194 SER A O 1
ATOM 1382 N N . ASN A 1 195 ? 16.761 -9.302 -1.176 1.00 86.81 195 ASN A N 1
ATOM 1383 C CA . ASN A 1 195 ? 17.669 -8.335 -0.558 1.00 86.81 195 ASN A CA 1
ATOM 1384 C C . ASN A 1 195 ? 17.021 -7.684 0.675 1.00 86.81 195 ASN A C 1
ATOM 1386 O O . ASN A 1 195 ? 15.994 -7.024 0.543 1.00 86.81 195 ASN A O 1
ATOM 1390 N N . GLN A 1 196 ? 17.640 -7.852 1.846 1.00 77.19 196 GLN A N 1
ATOM 1391 C CA . GLN A 1 196 ? 17.097 -7.406 3.136 1.00 77.19 196 GLN A CA 1
ATOM 1392 C C . GLN A 1 196 ? 17.300 -5.906 3.405 1.00 77.19 196 GLN A C 1
ATOM 1394 O O . GLN A 1 196 ? 16.480 -5.298 4.083 1.00 77.19 196 GLN A O 1
ATOM 1399 N N . ASP A 1 197 ? 18.365 -5.302 2.865 1.00 83.31 197 ASP A N 1
ATOM 1400 C CA . ASP A 1 197 ? 18.715 -3.896 3.134 1.00 83.31 197 ASP A CA 1
ATOM 1401 C C . ASP A 1 197 ? 17.968 -2.903 2.222 1.00 83.31 197 ASP A C 1
ATOM 1403 O O . ASP A 1 197 ? 18.149 -1.691 2.336 1.00 83.31 197 ASP A O 1
ATOM 1407 N N . GLU A 1 198 ? 17.179 -3.410 1.266 1.00 89.75 198 GLU A N 1
ATOM 1408 C CA . GLU A 1 198 ? 16.399 -2.662 0.262 1.00 89.75 198 GLU A CA 1
ATOM 1409 C C . GLU A 1 198 ? 17.196 -1.690 -0.631 1.00 89.75 198 GLU A C 1
ATOM 1411 O O . GLU A 1 198 ? 16.631 -1.029 -1.504 1.00 89.75 198 GLU A O 1
ATOM 1416 N N . VAL A 1 199 ? 18.515 -1.613 -0.462 1.00 94.31 199 VAL A N 1
ATOM 1417 C CA . VAL A 1 199 ? 19.433 -0.821 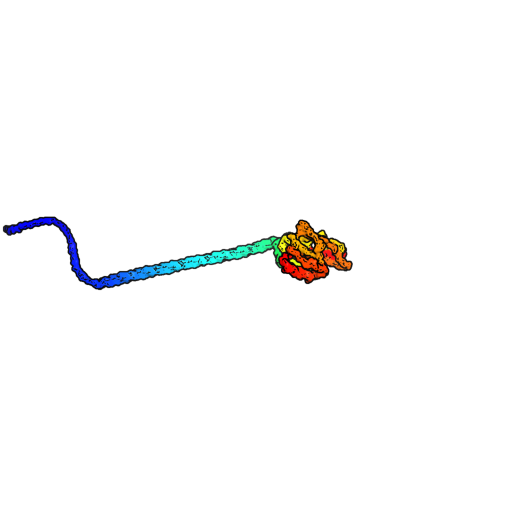-1.281 1.00 94.31 199 VAL A CA 1
ATOM 1418 C C . VAL A 1 199 ? 20.129 -1.732 -2.281 1.00 94.31 199 VAL A C 1
ATOM 1420 O O . VAL A 1 199 ? 20.723 -2.747 -1.920 1.00 94.31 199 VAL A O 1
ATOM 1423 N N . VAL A 1 200 ? 20.066 -1.360 -3.555 1.00 95.19 200 VAL A N 1
ATOM 1424 C CA . VAL A 1 200 ? 20.595 -2.135 -4.680 1.00 95.19 200 VAL A CA 1
ATOM 1425 C C . VAL A 1 200 ? 21.592 -1.267 -5.437 1.00 95.19 200 VAL A C 1
ATOM 1427 O O . VAL A 1 200 ? 21.266 -0.152 -5.846 1.00 95.19 200 VAL A O 1
ATOM 1430 N N . LYS A 1 201 ? 22.814 -1.766 -5.640 1.00 94.88 201 LYS A N 1
ATOM 1431 C CA . LYS A 1 201 ? 23.816 -1.051 -6.440 1.00 94.88 201 LYS A CA 1
ATOM 1432 C C . LYS A 1 201 ? 23.558 -1.190 -7.940 1.00 94.88 201 LYS A C 1
ATOM 1434 O O . LYS A 1 201 ? 23.053 -2.209 -8.398 1.00 94.88 201 LYS A O 1
ATOM 1439 N N . SER A 1 202 ? 23.905 -0.149 -8.689 1.00 93.75 202 SER A N 1
ATOM 1440 C CA . SER A 1 202 ? 23.761 -0.035 -10.141 1.00 93.75 202 SER A CA 1
ATOM 1441 C C . SER A 1 202 ? 24.471 -1.189 -10.862 1.00 93.75 202 SER A C 1
ATOM 1443 O O . SER A 1 202 ? 25.636 -1.474 -10.588 1.00 93.75 202 SER A O 1
ATOM 1445 N N . GLY A 1 203 ? 23.763 -1.887 -11.755 1.00 93.50 203 GLY A N 1
ATOM 1446 C CA . GLY A 1 203 ? 24.214 -3.141 -12.372 1.00 93.50 203 GLY A CA 1
ATOM 1447 C C . GLY A 1 203 ? 23.986 -4.386 -11.503 1.00 93.50 203 GLY A C 1
ATOM 1448 O O . GLY A 1 203 ? 24.314 -5.495 -11.920 1.00 93.50 203 GLY A O 1
ATOM 1449 N N . GLY A 1 204 ? 23.423 -4.224 -10.305 1.00 93.44 204 GLY A N 1
ATOM 1450 C CA . GLY A 1 204 ? 23.031 -5.305 -9.411 1.00 93.44 204 GLY A CA 1
ATOM 1451 C C . GLY A 1 204 ? 21.763 -6.024 -9.870 1.00 93.44 204 GLY A C 1
ATOM 1452 O O . GLY A 1 204 ? 20.959 -5.507 -10.650 1.00 93.44 204 GLY A O 1
ATOM 1453 N N . THR A 1 205 ? 21.584 -7.242 -9.360 1.00 94.69 205 THR A N 1
ATOM 1454 C CA . THR A 1 205 ? 20.381 -8.049 -9.596 1.00 94.69 205 THR A CA 1
ATOM 1455 C C . THR A 1 205 ? 19.413 -7.899 -8.430 1.00 94.69 205 THR A C 1
ATOM 1457 O O . THR A 1 205 ? 19.809 -8.009 -7.271 1.00 94.69 205 THR A O 1
ATOM 1460 N N . VAL A 1 206 ? 18.141 -7.682 -8.748 1.00 95.69 206 VAL A N 1
ATOM 1461 C CA . VAL A 1 206 ? 17.017 -7.708 -7.814 1.00 95.69 206 VAL A CA 1
ATOM 1462 C C . VAL A 1 206 ? 16.225 -8.973 -8.077 1.00 95.69 206 VAL A C 1
ATOM 1464 O O . VAL A 1 206 ? 15.806 -9.227 -9.205 1.00 95.69 206 VAL A O 1
ATOM 1467 N N . SER A 1 207 ? 16.016 -9.761 -7.032 1.00 96.69 207 SER A N 1
ATOM 1468 C CA . SER A 1 207 ? 15.151 -10.934 -7.055 1.00 96.69 207 SER A CA 1
ATOM 1469 C C . SER A 1 207 ? 14.141 -10.874 -5.922 1.00 96.69 207 SER A C 1
ATOM 1471 O O . SER A 1 207 ? 14.369 -10.223 -4.895 1.00 96.69 207 SER A O 1
ATOM 1473 N N . GLY A 1 208 ? 13.032 -11.576 -6.105 1.00 96.88 208 GLY A N 1
ATOM 1474 C CA . GLY A 1 208 ? 11.984 -11.676 -5.106 1.00 96.88 208 GLY A CA 1
ATOM 1475 C C . GLY A 1 208 ? 10.937 -12.722 -5.456 1.00 96.88 208 GLY A C 1
ATOM 1476 O O . GLY A 1 208 ? 11.017 -13.398 -6.486 1.00 96.88 208 GLY A O 1
ATOM 1477 N N . ILE A 1 209 ? 9.963 -12.843 -4.563 1.00 97.00 209 ILE A N 1
ATOM 1478 C CA . ILE A 1 209 ? 8.810 -13.734 -4.667 1.00 97.00 209 ILE A CA 1
ATOM 1479 C C . ILE A 1 209 ? 7.546 -12.891 -4.486 1.00 97.00 209 ILE A C 1
ATOM 1481 O O . ILE A 1 209 ? 7.508 -11.980 -3.658 1.00 97.00 209 ILE A O 1
ATOM 1485 N N . VAL A 1 210 ? 6.516 -13.194 -5.267 1.00 97.00 210 VAL A N 1
ATOM 1486 C CA . VAL A 1 210 ? 5.160 -12.684 -5.108 1.00 97.00 210 VAL A CA 1
ATOM 1487 C C . VAL A 1 210 ? 4.291 -13.799 -4.527 1.00 97.00 210 VAL A C 1
ATOM 1489 O O . VAL A 1 210 ? 4.110 -14.849 -5.145 1.00 97.00 210 VAL A O 1
ATOM 1492 N N . GLU A 1 211 ? 3.771 -13.569 -3.326 1.00 94.62 211 GLU A N 1
ATOM 1493 C CA . GLU A 1 211 ? 2.858 -14.466 -2.609 1.00 94.62 211 GLU A CA 1
ATOM 1494 C C . GLU A 1 211 ? 1.419 -13.919 -2.628 1.00 94.62 211 GLU A C 1
ATOM 1496 O O . GLU A 1 211 ? 1.178 -12.779 -3.024 1.00 94.62 211 GLU A O 1
ATOM 1501 N N . GLY A 1 212 ? 0.443 -14.723 -2.187 1.00 91.38 212 GLY A N 1
ATOM 1502 C CA . GLY A 1 212 ? -0.973 -14.318 -2.115 1.00 91.38 212 GLY A CA 1
ATOM 1503 C C . GLY A 1 212 ? -1.756 -14.455 -3.430 1.00 91.38 212 GLY A C 1
ATOM 1504 O O . GLY A 1 212 ? -2.943 -14.142 -3.480 1.00 91.38 212 GLY A O 1
ATOM 1505 N N . LEU A 1 213 ? -1.134 -14.977 -4.493 1.00 91.81 213 LEU A N 1
ATOM 1506 C CA . LEU A 1 213 ? -1.775 -15.120 -5.806 1.00 91.81 213 LEU A CA 1
ATOM 1507 C C . LEU A 1 213 ? -2.962 -16.096 -5.783 1.00 91.81 213 LEU A C 1
ATOM 1509 O O . LEU A 1 213 ? -3.995 -15.806 -6.375 1.00 91.81 213 LEU A O 1
ATOM 1513 N N . GLN A 1 214 ? -2.845 -17.225 -5.074 1.00 87.06 214 GLN A N 1
ATOM 1514 C CA . GLN A 1 214 ? -3.929 -18.212 -4.891 1.00 87.06 214 GLN A CA 1
ATOM 1515 C C . GLN A 1 214 ? -4.522 -18.737 -6.219 1.00 87.06 214 GLN A C 1
ATOM 1517 O O . GLN A 1 214 ? -5.719 -18.980 -6.332 1.00 87.06 214 GLN A O 1
ATOM 1522 N N . GLY A 1 215 ? -3.670 -18.908 -7.238 1.00 87.25 215 GLY A N 1
ATOM 1523 C CA . GLY A 1 215 ? -4.061 -19.367 -8.579 1.00 87.25 215 GLY A CA 1
ATOM 1524 C C . GLY A 1 215 ? -4.489 -18.257 -9.549 1.00 87.25 215 GLY A C 1
ATOM 1525 O O . GLY A 1 215 ? -4.710 -18.545 -10.722 1.00 87.25 215 GLY A O 1
ATOM 1526 N N . ARG A 1 216 ? -4.564 -17.000 -9.092 1.00 91.12 216 ARG A N 1
ATOM 1527 C CA . ARG A 1 216 ? -4.849 -15.823 -9.929 1.00 91.12 216 ARG A CA 1
ATOM 1528 C C . ARG A 1 216 ? -3.691 -15.479 -10.864 1.00 91.12 216 ARG A C 1
ATOM 1530 O O . ARG A 1 216 ? -2.528 -15.771 -10.579 1.00 91.12 216 ARG A O 1
ATOM 1537 N N . PHE A 1 217 ? -4.010 -14.789 -11.954 1.00 92.56 217 PHE A N 1
ATOM 1538 C CA . PHE A 1 217 ? -3.029 -14.271 -12.898 1.00 92.56 217 PHE A CA 1
ATOM 1539 C C . PHE A 1 217 ? -2.313 -13.056 -12.305 1.00 92.56 217 PHE A C 1
ATOM 1541 O O . PHE A 1 217 ? -2.937 -12.028 -12.036 1.00 92.56 217 PHE A O 1
ATOM 1548 N N . LEU A 1 218 ? -0.996 -13.175 -12.129 1.00 95.31 218 LEU A N 1
ATOM 1549 C CA . LEU A 1 218 ? -0.115 -12.056 -11.808 1.00 95.31 218 LEU A CA 1
ATOM 1550 C C . LEU A 1 218 ? 0.214 -11.266 -13.081 1.00 95.31 218 LEU A C 1
ATOM 1552 O O . LEU A 1 218 ? 0.573 -11.862 -14.093 1.00 95.31 218 LEU A O 1
ATOM 1556 N N . THR A 1 219 ? 0.175 -9.937 -13.000 1.00 96.12 219 THR A N 1
ATOM 1557 C CA . THR A 1 219 ? 0.985 -9.030 -13.829 1.00 96.12 219 THR A CA 1
ATOM 1558 C C . THR A 1 219 ? 1.889 -8.213 -12.908 1.00 96.12 219 THR A C 1
ATOM 1560 O O . THR A 1 219 ? 1.425 -7.717 -11.881 1.00 96.12 219 THR A O 1
ATOM 1563 N N . LEU A 1 220 ? 3.170 -8.059 -13.252 1.00 97.94 220 LEU A N 1
ATOM 1564 C CA . LEU A 1 220 ? 4.149 -7.341 -12.429 1.00 97.94 220 LEU A CA 1
ATOM 1565 C C . LEU A 1 220 ? 4.793 -6.182 -13.207 1.00 97.94 220 LEU A C 1
ATOM 1567 O O . LEU A 1 220 ? 5.352 -6.388 -14.283 1.00 97.94 220 LEU A O 1
ATOM 1571 N N . PHE A 1 221 ? 4.776 -4.976 -12.637 1.00 98.38 221 PHE A N 1
ATOM 1572 C CA . PHE A 1 221 ? 5.424 -3.785 -13.197 1.00 98.38 221 PHE A CA 1
ATOM 1573 C C . PHE A 1 221 ? 6.517 -3.238 -12.273 1.00 98.38 221 PHE A C 1
ATOM 1575 O O . PHE A 1 221 ? 6.307 -3.088 -11.072 1.00 98.38 221 PHE A O 1
ATOM 1582 N N . LEU A 1 222 ? 7.659 -2.848 -12.846 1.00 98.44 222 LEU A N 1
ATOM 1583 C CA . LEU A 1 222 ? 8.663 -2.006 -12.189 1.00 98.44 222 LEU A CA 1
ATOM 1584 C C . LEU A 1 222 ? 8.394 -0.542 -12.539 1.00 98.44 222 LEU A C 1
ATOM 1586 O O . LEU A 1 222 ? 8.514 -0.171 -13.704 1.00 98.44 222 LEU A O 1
ATOM 1590 N N . VAL A 1 223 ? 8.083 0.298 -11.552 1.00 98.50 223 VAL A N 1
ATOM 1591 C CA . VAL A 1 223 ? 7.898 1.746 -11.722 1.00 98.50 223 VAL A CA 1
ATOM 1592 C C . VAL A 1 223 ? 9.104 2.484 -11.149 1.00 98.50 223 VAL A C 1
ATOM 1594 O O . VAL A 1 223 ? 9.299 2.576 -9.934 1.00 98.50 223 VAL A O 1
ATOM 1597 N N . SER A 1 224 ? 9.922 3.024 -12.048 1.00 97.31 224 SER A N 1
ATOM 1598 C CA . SER A 1 224 ? 11.148 3.746 -11.703 1.00 97.31 224 SER A CA 1
ATOM 1599 C C . SER A 1 224 ? 10.887 5.085 -11.006 1.00 97.31 224 SER A C 1
ATOM 1601 O O . SER A 1 224 ? 9.798 5.648 -11.099 1.00 97.31 224 SER A O 1
ATOM 1603 N N . GLY A 1 225 ? 11.918 5.651 -10.372 1.00 96.31 225 GLY A N 1
ATOM 1604 C CA . GLY A 1 225 ? 11.874 6.994 -9.775 1.00 96.31 225 GLY A CA 1
ATOM 1605 C C . GLY A 1 225 ? 11.571 8.137 -10.758 1.00 96.31 225 GLY A C 1
ATOM 1606 O O . GLY A 1 225 ? 11.279 9.241 -10.320 1.00 96.31 225 GLY A O 1
ATOM 1607 N N . GLY A 1 226 ? 11.607 7.903 -12.074 1.00 96.31 226 GLY A N 1
ATOM 1608 C CA . GLY A 1 226 ? 11.097 8.848 -13.081 1.00 96.31 226 GLY A CA 1
ATOM 1609 C C . GLY A 1 226 ? 9.623 8.626 -13.447 1.00 96.31 226 GLY A C 1
ATOM 1610 O O . GLY A 1 226 ? 9.160 9.145 -14.458 1.00 96.31 226 GLY A O 1
ATOM 1611 N N . GLY A 1 227 ? 8.909 7.766 -12.715 1.00 97.50 227 GLY A N 1
ATOM 1612 C CA . GLY A 1 227 ? 7.547 7.314 -13.012 1.00 97.50 227 GLY A CA 1
ATOM 1613 C C . GLY A 1 227 ? 7.423 6.401 -14.234 1.00 97.50 227 GLY A C 1
ATOM 1614 O O . GLY A 1 227 ? 6.337 5.889 -14.482 1.00 97.50 227 GLY A O 1
ATOM 1615 N N . GLY A 1 228 ? 8.490 6.182 -15.008 1.00 97.88 228 GLY A N 1
ATOM 1616 C CA . GLY A 1 228 ? 8.486 5.269 -16.151 1.00 97.88 228 GLY A CA 1
ATOM 1617 C C . GLY A 1 228 ? 8.361 3.817 -15.691 1.00 97.88 228 GLY A C 1
ATOM 1618 O O . GLY A 1 228 ? 9.178 3.356 -14.886 1.00 97.88 228 GLY A O 1
ATOM 1619 N N . ALA A 1 229 ? 7.349 3.118 -16.200 1.00 98.19 229 ALA A N 1
ATOM 1620 C CA . ALA A 1 229 ? 7.023 1.739 -15.873 1.00 98.19 229 ALA A CA 1
ATOM 1621 C C . ALA A 1 229 ? 7.581 0.749 -16.909 1.00 98.19 229 ALA A C 1
ATOM 1623 O O . ALA A 1 229 ? 7.644 1.040 -18.102 1.00 98.19 229 ALA A O 1
ATOM 1624 N N . THR A 1 230 ? 7.979 -0.434 -16.451 1.00 97.69 230 THR A N 1
ATOM 1625 C CA . THR A 1 230 ? 8.490 -1.548 -17.263 1.00 97.69 230 THR A CA 1
ATOM 1626 C C . THR A 1 230 ? 7.694 -2.800 -16.918 1.00 97.69 230 THR A C 1
ATOM 1628 O O . THR A 1 230 ? 7.578 -3.131 -15.737 1.00 97.69 230 THR A O 1
ATOM 1631 N N . ASN A 1 231 ? 7.149 -3.493 -17.918 1.00 96.19 231 ASN A N 1
ATOM 1632 C CA . ASN A 1 231 ? 6.460 -4.763 -17.702 1.00 96.19 231 ASN A CA 1
ATOM 1633 C C . ASN A 1 231 ? 7.502 -5.863 -17.417 1.00 96.19 231 ASN A C 1
ATOM 1635 O O . ASN A 1 231 ? 8.400 -6.102 -18.226 1.00 96.19 231 ASN A O 1
ATOM 1639 N N . LEU A 1 232 ? 7.401 -6.507 -16.251 1.00 96.69 232 LEU A N 1
ATOM 1640 C CA . LEU A 1 232 ? 8.309 -7.566 -15.809 1.00 96.69 232 LEU A CA 1
ATOM 1641 C C . LEU A 1 232 ? 7.812 -8.978 -16.132 1.00 96.69 232 LEU A C 1
ATOM 1643 O O . LEU A 1 232 ? 8.545 -9.924 -15.865 1.00 96.69 232 LEU A O 1
ATOM 1647 N N . GLN A 1 233 ? 6.624 -9.151 -16.717 1.00 92.38 233 GLN A N 1
ATOM 1648 C CA . GLN A 1 233 ? 6.040 -10.465 -17.009 1.00 92.38 233 GLN A CA 1
ATOM 1649 C C . GLN A 1 233 ? 6.985 -11.442 -17.747 1.00 92.38 233 GLN A C 1
ATOM 1651 O O . GLN A 1 233 ? 6.999 -12.616 -17.380 1.00 92.38 233 GLN A O 1
ATOM 1656 N N . PRO A 1 234 ? 7.851 -11.017 -18.699 1.00 93.31 234 PRO A N 1
ATOM 1657 C CA . PRO A 1 234 ? 8.842 -11.907 -19.323 1.00 93.31 234 PRO A CA 1
ATOM 1658 C C . PRO A 1 234 ? 9.939 -12.442 -18.380 1.00 93.31 234 PRO A C 1
ATOM 1660 O O . PRO A 1 234 ? 10.717 -13.303 -18.783 1.00 93.31 234 PRO A O 1
ATOM 1663 N N . LEU A 1 235 ? 10.034 -11.910 -17.157 1.00 96.19 235 LEU A N 1
ATOM 1664 C CA . LEU A 1 235 ? 10.998 -12.266 -16.108 1.00 96.19 235 LEU A CA 1
ATOM 1665 C C . LEU A 1 235 ? 10.330 -12.947 -14.896 1.00 96.19 235 LEU A C 1
ATOM 1667 O O . LEU A 1 235 ? 11.010 -13.236 -13.909 1.00 96.19 235 LEU A O 1
ATOM 1671 N N . VAL A 1 236 ? 9.013 -13.179 -14.951 1.00 96.62 236 VAL A N 1
ATOM 1672 C CA . VAL A 1 236 ? 8.228 -13.846 -13.903 1.00 96.62 236 VAL A CA 1
ATOM 1673 C C . VAL A 1 236 ? 8.164 -15.351 -14.177 1.00 96.62 236 VAL A C 1
ATOM 1675 O O . VAL A 1 236 ? 7.840 -15.786 -15.282 1.00 96.62 236 VAL A O 1
ATOM 1678 N N . VAL A 1 237 ? 8.435 -16.161 -13.154 1.00 96.56 237 VAL A N 1
ATOM 1679 C CA . VAL A 1 237 ? 8.370 -17.628 -13.197 1.00 96.56 237 VAL A CA 1
ATOM 1680 C C . VAL A 1 237 ? 7.432 -18.123 -12.099 1.00 96.56 237 VAL A C 1
ATOM 1682 O O . VAL A 1 237 ? 7.742 -18.006 -10.912 1.00 96.56 237 VAL A O 1
ATOM 1685 N N . MET A 1 238 ? 6.291 -18.690 -12.498 1.00 94.81 238 MET A N 1
ATOM 1686 C CA . MET A 1 238 ? 5.300 -19.264 -11.580 1.00 94.81 238 MET A CA 1
ATOM 1687 C C . MET A 1 238 ? 5.861 -20.489 -10.842 1.00 94.81 238 MET A C 1
ATOM 1689 O O . MET A 1 238 ? 6.420 -21.396 -11.462 1.00 94.81 238 MET A O 1
ATOM 1693 N N . GLY A 1 239 ? 5.682 -20.525 -9.522 1.00 91.62 239 GLY A N 1
ATOM 1694 C CA . GLY A 1 239 ? 6.026 -21.653 -8.663 1.00 91.62 239 GLY A CA 1
ATOM 1695 C C . GLY A 1 239 ? 4.927 -22.718 -8.627 1.00 91.62 239 GLY A C 1
ATOM 1696 O O . GLY A 1 239 ? 3.741 -22.429 -8.785 1.00 91.62 239 GLY A O 1
ATOM 1697 N N . ALA A 1 240 ? 5.315 -23.972 -8.377 1.00 90.06 240 ALA A N 1
ATOM 1698 C CA . ALA A 1 240 ? 4.372 -25.086 -8.200 1.00 90.06 240 ALA A CA 1
ATOM 1699 C C . ALA A 1 240 ? 3.561 -25.004 -6.885 1.00 90.06 240 ALA A C 1
ATOM 1701 O O . ALA A 1 240 ? 2.601 -25.746 -6.700 1.00 90.06 240 ALA A O 1
ATOM 1702 N N . ASP A 1 241 ? 3.949 -24.101 -5.986 1.00 88.25 241 ASP A N 1
ATOM 1703 C CA . ASP A 1 241 ? 3.261 -23.723 -4.749 1.00 88.25 241 ASP A CA 1
ATOM 1704 C C . ASP A 1 241 ? 2.211 -22.609 -4.947 1.00 88.25 241 ASP A C 1
ATOM 1706 O O . ASP A 1 241 ? 1.510 -22.246 -4.004 1.00 88.25 241 ASP A O 1
ATOM 1710 N N . GLY A 1 242 ? 2.085 -22.062 -6.163 1.00 89.25 242 GLY A N 1
ATOM 1711 C CA . GLY A 1 242 ? 1.203 -20.932 -6.461 1.00 89.25 242 GLY A CA 1
ATOM 1712 C C . GLY A 1 242 ? 1.789 -19.559 -6.109 1.00 89.25 242 GLY A C 1
ATOM 1713 O O . GLY A 1 242 ? 1.064 -18.566 -6.182 1.00 89.25 242 GLY A O 1
ATOM 1714 N N . SER A 1 243 ? 3.073 -19.482 -5.749 1.00 94.62 243 SER A N 1
ATOM 1715 C CA . SER A 1 243 ? 3.840 -18.232 -5.746 1.00 94.62 243 SER A CA 1
ATOM 1716 C C . SER A 1 243 ? 4.303 -17.865 -7.165 1.00 94.62 243 SER A C 1
ATOM 1718 O O . SER A 1 243 ? 4.124 -18.630 -8.117 1.00 94.62 243 SER A O 1
ATOM 1720 N N . ALA A 1 244 ? 4.936 -16.705 -7.326 1.00 97.06 244 ALA A N 1
ATOM 1721 C CA . ALA A 1 244 ? 5.698 -16.384 -8.529 1.00 97.06 244 ALA A CA 1
ATOM 1722 C C . ALA A 1 244 ? 7.041 -15.747 -8.167 1.00 97.06 244 ALA A C 1
ATOM 1724 O O . ALA A 1 244 ? 7.091 -14.803 -7.388 1.00 97.06 244 ALA A O 1
ATOM 1725 N N . SER A 1 245 ? 8.136 -16.228 -8.742 1.00 97.50 245 SER A N 1
ATOM 1726 C CA . SER A 1 245 ? 9.470 -15.645 -8.556 1.00 97.50 245 SER A CA 1
ATOM 1727 C C . SER A 1 245 ? 9.822 -14.693 -9.699 1.00 97.50 245 SER A C 1
ATOM 1729 O O . SER A 1 245 ? 9.328 -14.852 -10.815 1.00 97.50 245 SER A O 1
ATOM 1731 N N . PHE A 1 246 ? 10.680 -13.707 -9.442 1.00 97.75 246 PHE A N 1
ATOM 1732 C CA . PHE A 1 246 ? 11.226 -12.824 -10.476 1.00 97.75 246 PHE A CA 1
ATOM 1733 C C . PHE A 1 246 ? 12.706 -12.521 -10.225 1.00 97.75 246 PHE A C 1
ATOM 1735 O O . PHE A 1 246 ? 13.183 -12.544 -9.087 1.00 97.75 246 PHE A O 1
ATOM 1742 N N . SER A 1 247 ? 13.437 -12.210 -11.297 1.00 97.38 247 SER A N 1
ATOM 1743 C CA . SER A 1 247 ? 14.831 -11.763 -11.234 1.00 97.38 247 SER A CA 1
ATOM 1744 C C . SER A 1 247 ? 15.133 -10.798 -12.380 1.00 97.38 247 SER A C 1
ATOM 1746 O O . SER A 1 247 ? 14.796 -11.073 -13.530 1.00 97.38 247 SER A O 1
ATOM 1748 N N . LEU A 1 248 ? 15.742 -9.652 -12.071 1.00 95.56 248 LEU A N 1
ATOM 1749 C CA . LEU A 1 248 ? 16.028 -8.587 -13.034 1.00 95.56 248 LEU A CA 1
ATOM 1750 C C . LEU A 1 248 ? 17.315 -7.836 -12.669 1.00 95.56 248 LEU A C 1
ATOM 1752 O O . LEU A 1 248 ? 17.598 -7.609 -11.495 1.00 95.56 248 LEU A O 1
ATOM 1756 N N . THR A 1 249 ? 18.084 -7.405 -13.667 1.00 95.00 249 THR A N 1
ATOM 1757 C CA . THR A 1 249 ? 19.246 -6.521 -13.468 1.00 95.00 249 THR A CA 1
ATOM 1758 C C . THR A 1 249 ? 18.836 -5.071 -13.711 1.00 95.00 249 THR A C 1
ATOM 1760 O O . THR A 1 249 ? 18.162 -4.777 -14.697 1.00 95.00 249 THR A O 1
ATOM 1763 N N . VAL A 1 250 ? 19.248 -4.160 -12.829 1.00 92.00 250 VAL A N 1
ATOM 1764 C CA . VAL A 1 250 ? 18.877 -2.736 -12.884 1.00 92.00 250 VAL A CA 1
ATOM 1765 C C . VAL A 1 250 ? 20.085 -1.834 -12.689 1.00 92.00 250 VAL A C 1
ATOM 1767 O O . VAL A 1 250 ? 20.909 -2.044 -11.801 1.00 92.00 250 VAL A O 1
ATOM 1770 N N . SER A 1 251 ? 20.155 -0.788 -13.508 1.00 92.00 251 SER A N 1
ATOM 1771 C CA . SER A 1 251 ? 21.259 0.169 -13.530 1.00 92.00 251 SER A CA 1
ATOM 1772 C C . SER A 1 251 ? 20.731 1.594 -13.545 1.00 92.00 251 SER A C 1
ATOM 1774 O O . SER A 1 251 ? 19.756 1.904 -14.229 1.00 92.00 251 SER A O 1
ATOM 1776 N N . LEU A 1 252 ? 21.420 2.474 -12.828 1.00 91.00 252 LEU A N 1
ATOM 1777 C CA . LEU A 1 252 ? 21.294 3.915 -12.993 1.00 91.00 252 LEU A CA 1
ATOM 1778 C C . LEU A 1 252 ? 22.199 4.397 -14.128 1.00 91.00 252 LEU A C 1
ATOM 1780 O O . LEU A 1 252 ? 23.201 3.763 -14.468 1.00 91.00 252 LEU A O 1
ATOM 1784 N N . ALA A 1 253 ? 21.888 5.576 -14.665 1.00 88.81 253 ALA A N 1
ATOM 1785 C CA . ALA A 1 253 ? 22.892 6.343 -15.388 1.00 88.81 253 ALA A CA 1
ATOM 1786 C C . ALA A 1 253 ? 24.056 6.695 -14.442 1.00 88.81 253 ALA A C 1
ATOM 1788 O O . ALA A 1 253 ? 23.864 6.895 -13.235 1.00 88.81 253 ALA A O 1
ATOM 1789 N N . LYS A 1 254 ? 25.270 6.780 -14.995 1.00 89.94 254 LYS A N 1
ATOM 1790 C CA . LYS A 1 254 ? 26.459 7.162 -14.228 1.00 89.94 254 LYS A CA 1
ATOM 1791 C C . LYS A 1 254 ? 26.240 8.530 -13.572 1.00 89.94 254 LYS A C 1
ATOM 1793 O O . LYS A 1 254 ? 25.704 9.436 -14.204 1.00 89.94 254 LYS A O 1
ATOM 1798 N N . ASP A 1 255 ? 26.666 8.655 -12.317 1.00 89.25 255 ASP A N 1
ATOM 1799 C CA . ASP A 1 255 ? 26.582 9.875 -11.503 1.00 89.25 255 ASP A CA 1
ATOM 1800 C C . ASP A 1 255 ? 25.137 10.374 -11.232 1.00 89.25 255 ASP A C 1
ATOM 1802 O O . ASP A 1 255 ? 24.943 11.454 -10.675 1.00 89.25 255 ASP A O 1
ATOM 1806 N N . ALA A 1 256 ? 24.109 9.578 -11.564 1.00 91.12 256 ALA A N 1
ATOM 1807 C CA . ALA A 1 256 ? 22.720 9.853 -11.197 1.00 91.12 256 ALA A CA 1
ATOM 1808 C C . ALA A 1 256 ? 22.484 9.691 -9.678 1.00 91.12 256 ALA A C 1
ATOM 1810 O O . ALA A 1 256 ? 23.139 8.854 -9.040 1.00 91.12 256 ALA A O 1
ATOM 1811 N N . PRO A 1 257 ? 21.537 10.452 -9.091 1.00 92.56 257 PRO A N 1
ATOM 1812 C CA . PRO A 1 257 ? 21.193 10.341 -7.676 1.00 92.56 257 PRO A CA 1
ATOM 1813 C C . PRO A 1 257 ? 20.524 8.993 -7.347 1.00 92.56 257 PRO A C 1
ATOM 1815 O O . PRO A 1 257 ? 19.979 8.344 -8.245 1.00 92.56 257 PRO A O 1
ATOM 1818 N N . PRO A 1 258 ? 20.500 8.590 -6.061 1.00 94.75 258 PRO A N 1
ATOM 1819 C CA . PRO A 1 258 ? 19.716 7.449 -5.604 1.00 94.75 258 PRO A CA 1
ATOM 1820 C C . PRO A 1 258 ? 18.251 7.550 -6.044 1.00 94.75 258 PRO A C 1
ATOM 1822 O O . PRO A 1 258 ? 17.614 8.580 -5.822 1.00 94.75 258 PRO A O 1
ATOM 1825 N N . ALA A 1 259 ? 17.714 6.489 -6.646 1.00 96.19 259 ALA A N 1
ATOM 1826 C CA . ALA A 1 259 ? 16.378 6.499 -7.240 1.00 96.19 259 ALA A CA 1
ATOM 1827 C C . ALA A 1 259 ? 15.483 5.412 -6.618 1.00 96.19 259 ALA A C 1
ATOM 1829 O O . ALA A 1 259 ? 15.776 4.222 -6.795 1.00 96.19 259 ALA A O 1
ATOM 1830 N N . PRO A 1 260 ? 14.380 5.772 -5.936 1.00 97.69 260 PRO A N 1
ATOM 1831 C CA . PRO A 1 260 ? 13.416 4.793 -5.444 1.00 97.69 260 PRO A CA 1
ATOM 1832 C C . PRO A 1 260 ? 12.746 4.059 -6.606 1.00 97.69 260 PRO A C 1
ATOM 1834 O O . PRO A 1 260 ? 12.478 4.638 -7.658 1.00 97.69 260 PRO A O 1
ATOM 1837 N N . GLN A 1 261 ? 12.469 2.776 -6.421 1.00 97.94 261 GLN A N 1
ATOM 1838 C CA . GLN A 1 261 ? 11.807 1.900 -7.379 1.00 97.94 261 GLN A CA 1
ATOM 1839 C C . GLN A 1 261 ? 10.624 1.231 -6.678 1.00 97.94 261 GLN A C 1
ATOM 1841 O O . GLN A 1 261 ? 10.768 0.762 -5.548 1.00 97.94 261 GLN A O 1
ATOM 1846 N N . LEU A 1 262 ? 9.478 1.165 -7.351 1.00 98.38 262 LEU A N 1
ATOM 1847 C CA . LEU A 1 262 ? 8.304 0.429 -6.884 1.00 98.38 262 LEU A CA 1
ATOM 1848 C C . LEU A 1 262 ? 8.082 -0.806 -7.756 1.00 98.38 262 LEU A C 1
ATOM 1850 O O . LEU A 1 262 ? 8.256 -0.753 -8.972 1.00 98.38 262 LEU A O 1
ATOM 1854 N N . LEU A 1 263 ? 7.661 -1.901 -7.136 1.00 98.25 263 LEU A N 1
ATOM 1855 C CA . LEU A 1 263 ? 7.162 -3.096 -7.805 1.00 98.25 263 LEU A CA 1
ATOM 1856 C C . LEU A 1 263 ? 5.658 -3.173 -7.563 1.00 98.25 263 LEU A C 1
ATOM 1858 O O . LEU A 1 263 ? 5.238 -3.424 -6.436 1.00 98.25 263 LEU A O 1
ATOM 1862 N N . LEU A 1 264 ? 4.866 -2.936 -8.606 1.00 97.88 264 LEU A N 1
ATOM 1863 C CA . LEU A 1 264 ? 3.411 -3.041 -8.569 1.00 97.88 264 LEU A CA 1
ATOM 1864 C C . LEU A 1 264 ? 3.002 -4.423 -9.085 1.00 97.88 264 LEU A C 1
ATOM 1866 O O . LEU A 1 264 ? 3.102 -4.699 -10.283 1.00 97.88 264 LEU A O 1
ATOM 1870 N N . ALA A 1 265 ? 2.565 -5.286 -8.174 1.00 97.06 265 ALA A N 1
ATOM 1871 C CA . ALA A 1 265 ? 1.945 -6.566 -8.478 1.00 97.06 265 ALA A CA 1
ATOM 1872 C C . ALA A 1 265 ? 0.423 -6.401 -8.560 1.00 97.06 265 ALA A C 1
ATOM 1874 O O . ALA A 1 265 ? -0.192 -5.803 -7.677 1.00 97.06 265 ALA A O 1
ATOM 1875 N N . LEU A 1 266 ? -0.172 -6.960 -9.610 1.00 95.12 266 LEU A N 1
ATOM 1876 C CA . LEU A 1 266 ? -1.612 -7.007 -9.850 1.00 95.12 266 LEU A CA 1
ATOM 1877 C C . LEU A 1 266 ? -2.015 -8.483 -9.933 1.00 95.12 266 LEU A C 1
ATOM 1879 O O . LEU A 1 266 ? -1.530 -9.182 -10.823 1.00 95.12 266 LEU A O 1
ATOM 1883 N N . ALA A 1 267 ? -2.868 -8.970 -9.032 1.00 94.00 267 ALA A N 1
ATOM 1884 C CA . ALA A 1 267 ? -3.420 -10.323 -9.104 1.00 94.00 267 ALA A CA 1
ATOM 1885 C C . ALA A 1 267 ? -4.892 -10.262 -9.516 1.00 94.00 267 ALA A C 1
ATOM 1887 O O . ALA A 1 267 ? -5.690 -9.581 -8.876 1.00 94.00 267 ALA A O 1
ATOM 1888 N N . THR A 1 268 ? -5.240 -10.981 -10.583 1.00 92.50 268 THR A N 1
ATOM 1889 C CA . THR A 1 268 ? -6.561 -10.919 -11.229 1.00 92.50 268 THR A CA 1
ATOM 1890 C C . THR A 1 268 ? -7.141 -12.308 -11.476 1.00 92.50 268 THR A C 1
ATOM 1892 O O . THR A 1 268 ? -6.406 -13.249 -11.784 1.00 92.50 268 THR A O 1
ATOM 1895 N N . SER A 1 269 ? -8.460 -12.455 -11.326 1.00 90.50 269 SER A N 1
ATOM 1896 C CA . SER A 1 269 ? -9.178 -13.719 -11.571 1.00 90.50 269 SER A CA 1
ATOM 1897 C C . SER A 1 269 ? -8.972 -14.259 -12.994 1.00 90.50 269 SER A C 1
ATOM 1899 O O . SER A 1 269 ? -8.774 -15.460 -13.169 1.00 90.50 269 SER A O 1
ATOM 1901 N N . GLU A 1 270 ? -8.939 -13.375 -13.994 1.00 90.50 270 GLU A N 1
ATOM 1902 C CA . GLU A 1 270 ? -8.701 -13.703 -15.405 1.00 90.50 270 GLU A CA 1
ATOM 1903 C C . GLU A 1 270 ? -7.504 -12.945 -16.000 1.00 90.50 270 GLU A C 1
ATOM 1905 O O . GLU A 1 270 ? -7.163 -11.845 -15.564 1.00 90.50 270 GLU A O 1
ATOM 1910 N N . ARG A 1 271 ? -6.869 -13.505 -17.042 1.00 91.31 271 ARG A N 1
ATOM 1911 C CA . ARG A 1 271 ? -5.724 -12.869 -17.713 1.00 91.31 271 ARG A CA 1
ATOM 1912 C C . ARG A 1 271 ? -6.163 -11.677 -18.565 1.00 91.31 271 ARG A C 1
ATOM 1914 O O . ARG A 1 271 ? -6.591 -11.835 -19.710 1.00 91.31 271 ARG A O 1
ATOM 1921 N N . ILE A 1 272 ? -5.893 -10.475 -18.069 1.00 92.44 272 ILE A N 1
ATOM 1922 C CA . ILE A 1 272 ? -6.083 -9.223 -18.806 1.00 92.44 272 ILE A CA 1
ATOM 1923 C C . ILE A 1 272 ? -4.947 -9.032 -19.830 1.00 92.44 272 ILE A C 1
ATOM 1925 O O . ILE A 1 272 ? -3.980 -8.310 -19.595 1.00 92.44 272 ILE A O 1
ATOM 1929 N N . ALA A 1 273 ? -5.066 -9.669 -20.999 1.00 92.50 273 ALA A N 1
ATOM 1930 C CA . ALA A 1 273 ? -4.022 -9.692 -22.036 1.00 92.50 273 ALA A CA 1
ATOM 1931 C C . ALA A 1 273 ? -3.556 -8.299 -22.520 1.00 92.50 273 ALA A C 1
ATOM 1933 O O . ALA A 1 273 ? -2.442 -8.159 -23.015 1.00 92.50 273 ALA A O 1
ATOM 1934 N N . ARG A 1 274 ? -4.375 -7.254 -22.341 1.00 93.56 274 ARG A N 1
ATOM 1935 C CA . ARG A 1 274 ? -4.015 -5.856 -22.633 1.00 93.56 274 ARG A CA 1
ATOM 1936 C C . ARG A 1 274 ? -2.935 -5.281 -21.710 1.00 93.56 274 ARG A C 1
ATOM 1938 O O . ARG A 1 274 ? -2.267 -4.330 -22.103 1.00 93.56 274 ARG A O 1
ATOM 1945 N N . LEU A 1 275 ? -2.727 -5.848 -20.519 1.00 93.88 275 LEU A N 1
ATOM 1946 C CA . LEU A 1 275 ? -1.627 -5.451 -19.634 1.00 93.88 275 LEU A CA 1
ATOM 1947 C C . LEU A 1 275 ? -0.275 -5.998 -20.128 1.00 93.88 275 LEU A C 1
ATOM 1949 O O . LEU A 1 275 ? 0.745 -5.323 -19.989 1.00 93.88 275 LEU A O 1
ATOM 1953 N N . ASP A 1 276 ? -0.270 -7.163 -20.785 1.00 91.31 276 ASP A N 1
ATOM 1954 C CA . ASP A 1 276 ? 0.928 -7.737 -21.420 1.00 91.31 276 ASP A CA 1
ATOM 1955 C C . ASP A 1 276 ? 1.415 -6.901 -22.623 1.00 91.31 276 ASP A C 1
ATOM 1957 O O . ASP A 1 276 ? 2.589 -6.953 -22.984 1.00 91.31 276 ASP A O 1
ATOM 1961 N N . GLU A 1 277 ? 0.529 -6.106 -23.233 1.00 93.44 277 GLU A N 1
ATOM 1962 C CA . GLU A 1 277 ? 0.834 -5.222 -24.369 1.00 93.44 277 GLU A CA 1
ATOM 1963 C C . GLU A 1 277 ? 1.422 -3.855 -23.956 1.00 93.44 277 GLU A C 1
ATOM 1965 O O . GLU A 1 277 ? 1.798 -3.068 -24.828 1.00 93.44 277 GLU A O 1
ATOM 1970 N N . VAL A 1 278 ? 1.511 -3.544 -22.653 1.00 95.38 278 VAL A N 1
ATOM 1971 C CA . VAL A 1 278 ? 1.985 -2.241 -22.146 1.00 95.38 278 VAL A CA 1
ATOM 1972 C C . VAL A 1 278 ? 3.447 -1.979 -22.549 1.00 95.38 278 VAL A C 1
ATOM 1974 O O . VAL A 1 278 ? 4.339 -2.710 -22.111 1.00 95.38 278 VAL A O 1
ATOM 1977 N N . PRO A 1 279 ? 3.741 -0.906 -23.314 1.00 95.12 279 PRO A N 1
ATOM 1978 C CA . PRO A 1 279 ? 5.112 -0.565 -23.678 1.00 95.12 279 PRO A CA 1
ATOM 1979 C C . PRO A 1 279 ? 5.960 -0.128 -22.477 1.00 95.12 279 PRO A C 1
ATOM 1981 O O . PRO A 1 279 ? 5.522 0.648 -21.625 1.00 95.12 279 PRO A O 1
ATOM 1984 N N . ASN A 1 280 ? 7.224 -0.550 -22.458 1.00 94.75 280 ASN A N 1
ATOM 1985 C CA . ASN A 1 280 ? 8.193 -0.076 -21.471 1.00 94.75 280 ASN A CA 1
ATOM 1986 C C . ASN A 1 280 ? 8.450 1.433 -21.636 1.00 94.75 280 ASN A C 1
ATOM 1988 O O . ASN A 1 280 ? 8.640 1.927 -22.747 1.00 94.75 280 ASN A O 1
ATOM 1992 N N . GLY A 1 281 ? 8.482 2.159 -20.518 1.00 94.50 281 GLY A N 1
ATOM 1993 C CA . GLY A 1 281 ? 8.640 3.614 -20.459 1.00 94.50 281 GLY A CA 1
ATOM 1994 C C . GLY A 1 281 ? 7.330 4.404 -20.341 1.00 94.50 281 GLY A C 1
ATOM 1995 O O . GLY A 1 281 ? 7.391 5.617 -20.143 1.00 94.50 281 GLY A O 1
ATOM 1996 N N . VAL A 1 282 ? 6.155 3.761 -20.404 1.00 97.56 282 VAL A N 1
ATOM 1997 C CA . VAL A 1 282 ? 4.868 4.420 -20.102 1.00 97.56 282 VAL A CA 1
ATOM 1998 C C . VAL A 1 282 ? 4.890 4.955 -18.667 1.00 97.56 282 VAL A C 1
ATOM 2000 O O . VAL A 1 282 ? 5.305 4.261 -17.744 1.00 97.56 282 VAL A O 1
ATOM 2003 N N . THR A 1 283 ? 4.464 6.202 -18.458 1.00 98.38 283 THR A N 1
ATOM 2004 C CA . THR A 1 283 ? 4.484 6.827 -17.126 1.00 98.38 283 THR A CA 1
ATOM 2005 C C . THR A 1 283 ? 3.376 6.277 -16.226 1.00 98.38 283 THR A C 1
ATOM 2007 O O . THR A 1 283 ? 2.278 6.002 -16.706 1.00 98.38 283 THR A O 1
ATOM 2010 N N . ALA A 1 284 ? 3.604 6.203 -14.911 1.00 98.12 284 ALA A N 1
ATOM 2011 C CA . ALA A 1 284 ? 2.609 5.783 -13.918 1.00 98.12 284 ALA A CA 1
ATOM 2012 C C . ALA A 1 284 ? 1.288 6.561 -14.048 1.00 98.12 284 ALA A C 1
ATOM 2014 O O . ALA A 1 284 ? 0.215 5.969 -14.045 1.00 98.12 284 ALA A O 1
ATOM 2015 N N . LYS A 1 285 ? 1.368 7.877 -14.294 1.00 97.56 285 LYS A N 1
ATOM 2016 C CA . LYS A 1 285 ? 0.213 8.754 -14.566 1.00 97.56 285 LYS A CA 1
ATOM 2017 C C . LYS A 1 285 ? -0.650 8.314 -15.765 1.00 97.56 285 LYS A C 1
ATOM 2019 O O . LYS A 1 285 ? -1.816 8.686 -15.832 1.00 97.56 285 LYS A O 1
ATOM 2024 N N . SER A 1 286 ? -0.086 7.554 -16.703 1.00 98.00 286 SER A N 1
ATOM 2025 C CA . SER A 1 286 ? -0.788 7.007 -17.874 1.00 98.00 286 SER A CA 1
ATOM 2026 C C . SER A 1 286 ? -1.136 5.523 -17.699 1.00 98.00 286 SER A C 1
ATOM 2028 O O . SER A 1 286 ? -2.176 5.078 -18.173 1.00 98.00 286 SER A O 1
ATOM 2030 N N . LEU A 1 287 ? -0.278 4.763 -17.009 1.00 98.06 287 LEU A N 1
ATOM 2031 C CA . LEU A 1 287 ? -0.459 3.337 -16.736 1.00 98.06 287 LEU A CA 1
ATOM 2032 C C . LEU A 1 287 ? -1.595 3.069 -15.741 1.00 98.06 287 LEU A C 1
ATOM 2034 O O . LEU A 1 287 ? -2.362 2.138 -15.950 1.00 98.06 287 LEU A O 1
ATOM 2038 N N . ILE A 1 288 ? -1.723 3.870 -14.683 1.00 97.62 288 ILE A N 1
ATOM 2039 C CA . ILE A 1 288 ? -2.721 3.640 -13.629 1.00 97.62 288 ILE A CA 1
ATOM 2040 C C . ILE A 1 288 ? -4.164 3.750 -14.170 1.00 97.62 288 ILE A C 1
ATOM 2042 O O . ILE A 1 288 ? -4.872 2.746 -14.094 1.00 97.62 288 ILE A O 1
ATOM 2046 N N . PRO A 1 289 ? -4.575 4.839 -14.861 1.00 96.81 289 PRO A N 1
ATOM 2047 C CA . PRO A 1 289 ? -5.899 4.899 -15.494 1.00 96.81 289 PRO A CA 1
ATOM 2048 C C . PRO A 1 289 ? -6.117 3.830 -16.573 1.00 96.81 289 PRO A C 1
ATOM 2050 O O . PRO A 1 289 ? -7.249 3.430 -16.843 1.00 96.81 289 PRO A O 1
ATOM 2053 N N . PHE A 1 290 ? -5.040 3.346 -17.204 1.00 96.62 290 PHE A N 1
ATOM 2054 C CA . PHE A 1 290 ? -5.132 2.217 -18.123 1.00 96.62 290 PHE A CA 1
ATOM 2055 C C . PHE A 1 290 ? -5.460 0.919 -17.373 1.00 96.62 290 PHE A C 1
ATOM 2057 O O . PHE A 1 290 ? -6.429 0.266 -17.750 1.00 96.62 290 PHE A O 1
ATOM 2064 N N . ILE A 1 291 ? -4.746 0.577 -16.293 1.00 95.44 291 ILE A N 1
ATOM 2065 C CA . ILE A 1 291 ? -5.036 -0.602 -15.455 1.00 95.44 291 ILE A CA 1
ATOM 2066 C C . ILE A 1 291 ? -6.490 -0.572 -14.972 1.00 95.44 291 ILE A C 1
ATOM 2068 O O . ILE A 1 291 ? -7.217 -1.530 -15.227 1.00 95.44 291 ILE A O 1
ATOM 2072 N N . GLU A 1 292 ? -6.923 0.542 -14.373 1.00 93.31 292 GLU A N 1
ATOM 2073 C CA . GLU A 1 292 ? -8.300 0.758 -13.900 1.00 93.31 292 GLU A CA 1
ATOM 2074 C C . GLU A 1 292 ? -9.332 0.523 -15.018 1.00 93.31 292 GLU A C 1
ATOM 2076 O O . GLU A 1 292 ? -10.339 -0.155 -14.816 1.00 93.31 292 GLU A O 1
ATOM 2081 N N . SER A 1 293 ? -9.062 1.017 -16.234 1.00 93.81 293 SER A N 1
ATOM 2082 C CA . SER A 1 293 ? -9.952 0.800 -17.381 1.00 93.81 293 SER A CA 1
ATOM 2083 C C . SER A 1 293 ? -10.015 -0.657 -17.849 1.00 93.81 293 SER A C 1
ATOM 2085 O O . SER A 1 293 ? -11.048 -1.079 -18.362 1.00 93.81 293 SER A O 1
ATOM 2087 N N . GLN A 1 294 ? -8.933 -1.433 -17.709 1.00 91.94 294 GLN A N 1
ATOM 2088 C CA . GLN A 1 294 ? -8.902 -2.821 -18.175 1.00 91.94 294 GLN A CA 1
ATOM 2089 C C . GLN A 1 294 ? -9.495 -3.791 -17.145 1.00 91.94 294 GLN A C 1
ATOM 2091 O O . GLN A 1 294 ? -10.180 -4.735 -17.541 1.00 91.94 294 GLN A O 1
ATOM 2096 N N . THR A 1 295 ? -9.302 -3.560 -15.842 1.00 87.25 295 THR A N 1
ATOM 2097 C CA . THR A 1 295 ? -9.948 -4.368 -14.790 1.00 87.25 295 THR A CA 1
ATOM 2098 C C . THR A 1 295 ? -11.459 -4.153 -14.780 1.00 87.25 295 THR A C 1
ATOM 2100 O O . THR A 1 295 ? -12.199 -5.133 -14.822 1.00 87.25 295 THR A O 1
ATOM 2103 N N . ALA A 1 296 ? -11.923 -2.901 -14.872 1.00 85.88 296 ALA A N 1
ATOM 2104 C CA . ALA A 1 296 ? -13.349 -2.571 -14.943 1.00 85.88 296 ALA A CA 1
ATOM 2105 C C . ALA A 1 296 ? -14.066 -3.141 -16.187 1.00 85.88 296 ALA A C 1
ATOM 2107 O O . ALA A 1 296 ? -15.264 -3.400 -16.138 1.00 85.88 296 ALA A O 1
ATOM 2108 N N . VAL A 1 297 ? -13.353 -3.353 -17.300 1.00 77.25 297 VAL A N 1
ATOM 2109 C CA . VAL A 1 297 ? -13.895 -4.009 -18.510 1.00 77.25 297 VAL A CA 1
ATOM 2110 C C . VAL A 1 297 ? -13.936 -5.538 -18.384 1.00 77.25 297 VAL A C 1
ATOM 2112 O O . VAL A 1 297 ? -14.713 -6.179 -19.089 1.00 77.25 297 VAL A O 1
ATOM 2115 N N . SER A 1 298 ? -13.120 -6.121 -17.504 1.00 69.31 298 SER A N 1
ATOM 2116 C CA . SER A 1 298 ? -12.985 -7.578 -17.354 1.00 69.31 298 SER A CA 1
ATOM 2117 C C . SER A 1 298 ? -13.896 -8.177 -16.272 1.00 69.31 298 SER A C 1
ATOM 2119 O O . SER A 1 298 ? -13.981 -9.394 -16.181 1.00 69.31 298 SER A O 1
ATOM 2121 N N . ASP A 1 299 ? -14.533 -7.342 -15.439 1.00 71.38 299 ASP A N 1
ATOM 2122 C CA . ASP A 1 299 ? -15.231 -7.737 -14.193 1.00 71.38 299 ASP A CA 1
ATOM 2123 C C . ASP A 1 299 ? -14.346 -8.578 -13.238 1.00 71.38 299 ASP A C 1
ATOM 2125 O O . ASP A 1 299 ? -14.817 -9.354 -12.408 1.00 71.38 299 ASP A O 1
ATOM 2129 N N . SER A 1 300 ? -13.022 -8.428 -13.370 1.00 72.88 300 SER A N 1
ATOM 2130 C CA . SER A 1 300 ? -12.032 -9.187 -12.607 1.00 72.88 300 SER A CA 1
ATOM 2131 C C . SER A 1 300 ? -11.796 -8.558 -11.240 1.00 72.88 300 SER A C 1
ATOM 2133 O O . SER A 1 300 ? -11.384 -7.398 -11.155 1.00 72.88 300 SER A O 1
ATOM 2135 N N . GLU A 1 301 ? -11.925 -9.355 -10.177 1.00 81.88 301 GLU A N 1
ATOM 2136 C CA . GLU A 1 301 ? -11.396 -8.991 -8.861 1.00 81.88 301 GLU A CA 1
ATOM 2137 C C . GLU A 1 301 ? -9.895 -8.685 -8.979 1.00 81.88 301 GLU A C 1
ATOM 2139 O O . GLU A 1 301 ? -9.123 -9.499 -9.494 1.00 81.88 301 GLU A O 1
ATOM 2144 N N . LEU A 1 302 ? -9.498 -7.499 -8.513 1.00 89.31 302 LEU A N 1
ATOM 2145 C CA . LEU A 1 302 ? -8.126 -7.002 -8.535 1.00 89.31 302 LEU A CA 1
ATOM 2146 C C . LEU A 1 302 ? -7.611 -6.867 -7.100 1.00 89.31 302 LEU A C 1
ATOM 2148 O O . LEU A 1 302 ? -8.011 -5.945 -6.389 1.00 89.31 302 LEU A O 1
ATOM 2152 N N . ASP A 1 303 ? -6.658 -7.720 -6.730 1.00 91.44 303 ASP A N 1
ATOM 2153 C CA . ASP A 1 303 ? -5.794 -7.476 -5.576 1.00 91.44 303 ASP A CA 1
ATOM 2154 C C . ASP A 1 303 ? -4.491 -6.817 -6.024 1.00 91.44 303 ASP A C 1
ATOM 2156 O O . ASP A 1 303 ? -3.941 -7.120 -7.089 1.00 91.44 303 ASP A O 1
ATOM 2160 N N . THR A 1 304 ? -3.961 -5.951 -5.166 1.00 93.50 304 THR A N 1
ATOM 2161 C CA . THR A 1 304 ? -2.711 -5.232 -5.414 1.00 93.50 304 THR A CA 1
ATOM 2162 C C . THR A 1 304 ? -1.656 -5.568 -4.363 1.00 93.50 304 THR A C 1
ATOM 2164 O O . THR A 1 304 ? -1.967 -5.890 -3.216 1.00 93.50 304 THR A O 1
ATOM 2167 N N . GLY A 1 305 ? -0.386 -5.523 -4.766 1.00 94.06 305 GLY A N 1
ATOM 2168 C CA . GLY A 1 305 ? 0.760 -5.725 -3.886 1.00 94.06 305 GLY A CA 1
ATOM 2169 C C . GLY A 1 305 ? 1.897 -4.783 -4.257 1.00 94.06 305 GLY A C 1
ATOM 2170 O O . GLY A 1 305 ? 2.201 -4.613 -5.438 1.00 94.06 305 GLY A O 1
ATOM 2171 N N . LEU A 1 306 ? 2.537 -4.181 -3.253 1.00 95.56 306 LEU A N 1
ATOM 2172 C CA . LEU A 1 306 ? 3.592 -3.187 -3.448 1.00 95.56 306 LEU A CA 1
ATOM 2173 C C . LEU A 1 306 ? 4.918 -3.662 -2.843 1.00 95.56 306 LEU A C 1
ATOM 2175 O O . LEU A 1 306 ? 4.993 -3.963 -1.654 1.00 95.56 306 LEU A O 1
ATOM 2179 N N . GLY A 1 307 ? 5.970 -3.696 -3.659 1.00 95.75 307 GLY A N 1
ATOM 2180 C CA . GLY A 1 307 ? 7.361 -3.833 -3.218 1.00 95.75 307 GLY A CA 1
ATOM 2181 C C . GLY A 1 307 ? 8.146 -2.542 -3.457 1.00 95.75 307 GLY A C 1
ATOM 2182 O O . GLY A 1 307 ? 7.776 -1.736 -4.311 1.00 95.75 307 GLY A O 1
ATOM 2183 N N . TYR A 1 308 ? 9.248 -2.341 -2.734 1.00 97.19 308 TYR A N 1
ATOM 2184 C CA . TYR A 1 308 ? 10.099 -1.154 -2.872 1.00 97.19 308 TYR A CA 1
ATOM 2185 C C . TYR A 1 308 ? 11.577 -1.492 -2.685 1.00 97.19 308 TYR A C 1
ATOM 2187 O O . TYR A 1 308 ? 11.933 -2.299 -1.832 1.00 97.19 308 TYR A O 1
ATOM 2195 N N . PHE A 1 309 ? 12.435 -0.819 -3.450 1.00 97.31 309 PHE A N 1
ATOM 2196 C CA . PHE A 1 309 ? 13.877 -0.764 -3.216 1.00 97.31 309 PHE A CA 1
ATOM 2197 C C . PHE A 1 309 ? 14.448 0.571 -3.710 1.00 97.31 309 PHE A C 1
ATOM 2199 O O . PHE A 1 309 ? 13.844 1.251 -4.540 1.00 97.31 309 PHE A O 1
ATOM 2206 N N . ARG A 1 310 ? 15.632 0.959 -3.233 1.00 96.56 310 ARG A N 1
ATOM 2207 C CA . ARG A 1 310 ? 16.367 2.135 -3.721 1.00 96.56 310 ARG A CA 1
ATOM 2208 C C . ARG A 1 310 ? 17.564 1.695 -4.554 1.00 96.56 310 ARG A C 1
ATOM 2210 O O . ARG A 1 310 ? 18.423 0.965 -4.067 1.00 96.56 310 ARG A O 1
ATOM 2217 N N . LEU A 1 311 ? 17.643 2.179 -5.792 1.00 95.50 311 LEU A N 1
ATOM 2218 C CA . LEU A 1 311 ? 18.861 2.071 -6.592 1.00 95.50 311 LEU A CA 1
ATOM 2219 C C . LEU A 1 311 ? 19.870 3.137 -6.178 1.00 95.50 311 LEU A C 1
ATOM 2221 O O . LEU A 1 311 ? 19.500 4.287 -5.946 1.00 95.50 311 LEU A O 1
ATOM 2225 N N . GLU A 1 312 ? 21.145 2.769 -6.159 1.00 94.88 312 GLU A N 1
ATOM 2226 C CA . GLU A 1 312 ? 22.278 3.664 -5.917 1.00 94.88 312 GLU A CA 1
ATOM 2227 C C . GLU A 1 312 ? 23.446 3.332 -6.849 1.00 94.88 312 GLU A C 1
ATOM 2229 O O . GLU A 1 312 ? 23.625 2.179 -7.236 1.00 94.88 312 GLU A O 1
ATOM 2234 N N . ASN A 1 313 ? 24.272 4.329 -7.170 1.00 89.12 313 ASN A N 1
ATOM 2235 C CA . ASN A 1 313 ? 25.608 4.092 -7.728 1.00 89.12 313 ASN A CA 1
ATOM 2236 C C . ASN A 1 313 ? 26.613 3.679 -6.628 1.00 89.12 313 ASN A C 1
ATOM 2238 O O . ASN A 1 313 ? 26.273 3.803 -5.423 1.00 89.12 313 ASN A O 1
#